Protein AF-A0A7C2V8B0-F1 (afdb_monomer_lite)

Radius of gyration: 25.53 Å; chains: 1; bounding box: 66×44×70 Å

pLDDT: mean 85.66, std 15.67, range [32.81, 98.75]

Sequence (184 aa):
MWFISDGSGLSREEPFPADQLVKVKCLPFNSRGQVAIEDVTQVQITTASRAKKPYPPGNVRVNTLYWPAQIVSDAVLAWAHRNRLVQTQVVQQDAGSQGTQEGTYTVQVYVGGTLRQTYSGLTGTSQIYTALQRFTDDKDGSKTVVFRITPINGSFTGTIRDTDAFTMGGMGLCLGLELGGRNA

Foldseek 3Di:
DDDDDDDDDDDDPDPQDAKDKDKDFDWDADPVGIDDSVPTDIDIDIDHSQLQAFAEWAQWAWPNHQAAQEDAWKTKIFTAADGSVQCPDDDDRNDHHGPAHAWAKWKWKAWLNHTQDIDTRDHHGIDIDGPVSCCVRPVQQPTWMKIKMWGDHPPHIHDI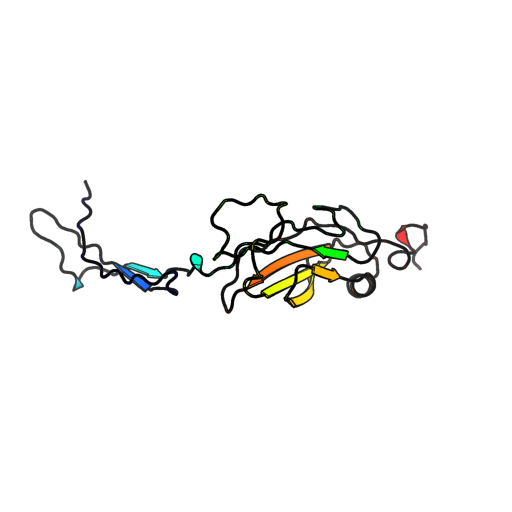DMHHTHTYHHDPRHPCPPPPNDDD

Structure (mmCIF, N/CA/C/O backbone):
data_AF-A0A7C2V8B0-F1
#
_entry.id   AF-A0A7C2V8B0-F1
#
loop_
_atom_site.group_PDB
_atom_site.id
_atom_site.type_symbol
_atom_site.label_atom_id
_atom_site.label_alt_id
_atom_site.label_comp_id
_atom_site.label_asym_id
_atom_site.label_entity_id
_atom_site.label_seq_id
_atom_site.pdbx_PDB_ins_code
_atom_site.Cartn_x
_atom_site.Cartn_y
_atom_site.Cartn_z
_atom_site.occupancy
_atom_site.B_iso_or_equiv
_atom_site.auth_seq_id
_atom_site.auth_comp_id
_atom_site.auth_asym_id
_atom_site.auth_atom_id
_atom_site.pdbx_PDB_model_num
ATOM 1 N N . MET A 1 1 ? -39.292 -9.388 24.816 1.00 33.47 1 MET A N 1
ATOM 2 C CA . MET A 1 1 ? -39.135 -7.967 24.442 1.00 33.47 1 MET A CA 1
ATOM 3 C C . MET A 1 1 ? -37.964 -7.425 25.245 1.00 33.47 1 MET A C 1
ATOM 5 O O . MET A 1 1 ? -38.012 -7.535 26.460 1.00 33.47 1 MET A O 1
ATOM 9 N N . TRP A 1 2 ? -36.888 -6.984 24.593 1.00 32.81 2 TRP A N 1
ATOM 10 C CA . TRP A 1 2 ? -35.739 -6.351 25.253 1.00 32.81 2 TRP A CA 1
ATOM 11 C C . TRP A 1 2 ? -35.890 -4.837 25.112 1.00 32.81 2 TRP A C 1
ATOM 13 O O . TRP A 1 2 ? -36.136 -4.361 24.006 1.00 32.81 2 TRP A O 1
ATOM 23 N N . PHE A 1 3 ? -35.757 -4.100 26.211 1.00 40.44 3 PHE A N 1
ATOM 24 C CA . PHE A 1 3 ? -35.730 -2.640 26.203 1.00 40.44 3 PHE A CA 1
ATOM 25 C C . PHE A 1 3 ? -34.293 -2.186 26.456 1.00 40.44 3 PHE A C 1
ATOM 27 O O . PHE A 1 3 ? -33.633 -2.703 27.356 1.00 40.44 3 PHE A O 1
ATOM 34 N N . ILE A 1 4 ? -33.804 -1.244 25.654 1.00 57.03 4 ILE A N 1
ATOM 35 C CA . ILE A 1 4 ? -32.526 -0.569 25.888 1.00 57.03 4 ILE A CA 1
ATOM 36 C C . ILE A 1 4 ? -32.834 0.613 26.810 1.00 57.03 4 ILE A C 1
ATOM 38 O O . ILE A 1 4 ? -33.628 1.471 26.431 1.00 57.03 4 ILE A O 1
ATOM 42 N N . SER A 1 5 ? -32.255 0.643 28.011 1.00 59.78 5 SER A N 1
ATOM 43 C CA . SER A 1 5 ? -32.243 1.844 28.852 1.00 59.78 5 SER A CA 1
ATOM 44 C C . SER A 1 5 ? -31.047 2.724 28.492 1.00 59.78 5 SER A C 1
ATOM 46 O O . SER A 1 5 ? -29.975 2.228 28.138 1.00 59.78 5 SER A O 1
ATOM 48 N N . ASP A 1 6 ? -31.229 4.028 28.619 1.00 59.44 6 ASP A N 1
ATOM 49 C CA . ASP A 1 6 ? -30.242 5.077 28.424 1.00 59.44 6 ASP A CA 1
ATOM 50 C C . ASP A 1 6 ? -29.318 5.223 29.646 1.00 59.44 6 ASP A C 1
ATOM 52 O O . ASP A 1 6 ? -29.747 5.306 30.793 1.00 59.44 6 ASP A O 1
ATOM 56 N N . GLY A 1 7 ? -28.007 5.220 29.394 1.00 59.56 7 GLY A N 1
ATOM 57 C CA . GLY A 1 7 ? -26.983 5.624 30.358 1.00 59.56 7 GLY A CA 1
ATOM 58 C C . GLY A 1 7 ? -26.446 7.008 29.995 1.00 59.56 7 GLY A C 1
ATOM 59 O O . GLY A 1 7 ? -26.392 7.358 28.816 1.00 59.56 7 GLY A O 1
ATOM 60 N N . SER A 1 8 ? -26.027 7.800 30.984 1.00 59.34 8 SER A N 1
ATOM 61 C CA . SER A 1 8 ? -25.376 9.089 30.734 1.00 59.34 8 SER A CA 1
ATOM 62 C C . SER A 1 8 ? -23.911 8.886 30.329 1.00 59.34 8 SER A C 1
ATOM 64 O O . SER A 1 8 ? -23.132 8.227 31.019 1.00 59.34 8 SER A O 1
ATOM 66 N N . GLY A 1 9 ? -23.533 9.440 29.176 1.00 57.50 9 GLY A N 1
ATOM 67 C CA . GLY A 1 9 ? -22.161 9.458 28.675 1.00 57.50 9 GLY A CA 1
ATOM 68 C C . GLY A 1 9 ? -21.624 10.885 28.644 1.00 57.50 9 GLY A C 1
ATOM 69 O O . GLY A 1 9 ? -22.322 11.801 28.220 1.00 57.50 9 GLY A O 1
ATOM 70 N N . LEU A 1 10 ? -20.382 11.084 29.081 1.00 55.09 10 LEU A N 1
ATOM 71 C CA . LEU A 1 10 ? -19.676 12.348 28.877 1.00 55.09 10 LEU A CA 1
ATOM 72 C C . LEU A 1 10 ? -19.147 12.378 27.437 1.00 55.09 10 LEU A C 1
ATOM 74 O O . LEU A 1 10 ? -18.343 11.527 27.055 1.00 55.09 10 LEU A O 1
ATOM 78 N N . SER A 1 11 ? -19.584 13.343 26.629 1.00 55.06 11 SER A N 1
ATOM 79 C CA . SER A 1 11 ? -19.041 13.560 25.288 1.00 55.06 11 SER A CA 1
ATOM 80 C C . SER A 1 11 ? -17.771 14.405 25.374 1.00 55.06 11 SER A C 1
ATOM 82 O O . SER A 1 11 ? -17.814 15.566 25.776 1.00 55.06 11 SER A O 1
ATOM 84 N N . ARG A 1 12 ? -16.627 13.836 24.979 1.00 52.88 12 ARG A N 1
ATOM 85 C CA . ARG A 1 12 ? -15.411 14.609 24.700 1.00 52.88 12 ARG A CA 1
ATOM 86 C C . ARG A 1 12 ? -15.340 14.862 23.199 1.00 52.88 12 ARG A C 1
ATOM 88 O O . ARG A 1 12 ? -15.042 13.937 22.444 1.00 52.88 12 ARG A O 1
ATOM 95 N N . GLU A 1 13 ? -15.608 16.094 22.780 1.00 58.53 13 GLU A N 1
ATOM 96 C CA . GLU A 1 13 ? -15.494 16.523 21.382 1.00 58.53 13 GLU A CA 1
ATOM 97 C C . GLU A 1 13 ? -14.026 16.754 21.006 1.00 58.53 13 GLU A C 1
ATOM 99 O O . GLU A 1 13 ? -13.570 17.874 20.817 1.00 58.53 13 GLU A O 1
ATOM 104 N N . GLU A 1 14 ? -13.254 15.674 20.924 1.00 60.69 14 GLU A N 1
ATOM 105 C CA . GLU A 1 14 ? -11.977 15.717 20.215 1.00 60.69 14 GLU A CA 1
ATOM 106 C C . GLU A 1 14 ? -12.225 15.303 18.763 1.00 60.69 14 GLU A C 1
ATOM 108 O O . GLU A 1 14 ? -12.673 14.175 18.532 1.00 60.69 14 GLU A O 1
ATOM 113 N N . PRO A 1 15 ? -11.941 16.155 17.765 1.00 61.50 15 PRO A N 1
ATOM 114 C CA . PRO A 1 15 ? -11.963 15.730 16.378 1.00 61.50 15 PRO A CA 1
ATOM 115 C C . PRO A 1 15 ? -10.830 14.714 16.193 1.00 61.50 15 PRO A C 1
ATOM 117 O O . PRO A 1 15 ? -9.650 15.052 16.213 1.00 61.50 15 PRO A O 1
ATOM 120 N N . PHE A 1 16 ? -11.194 13.440 16.031 1.00 67.81 16 PHE A N 1
ATOM 121 C CA . PHE A 1 16 ? -10.278 12.298 15.894 1.00 67.81 16 PHE A CA 1
ATOM 122 C C . PHE A 1 16 ? -9.564 11.905 17.205 1.00 67.81 16 PHE A C 1
ATOM 124 O O . PHE A 1 16 ? -8.336 12.008 17.306 1.00 67.81 16 PHE A O 1
ATOM 131 N N . PRO A 1 17 ? -10.281 11.380 18.217 1.00 69.12 17 PRO A N 1
ATOM 132 C CA . PRO A 1 17 ? -9.625 10.853 19.406 1.00 69.12 17 PRO A CA 1
ATOM 133 C C . PRO A 1 17 ? -8.729 9.657 19.037 1.00 69.12 17 PRO A C 1
ATOM 135 O O . PRO A 1 17 ? -8.937 8.983 18.025 1.00 69.12 17 PRO A O 1
ATOM 138 N N . ALA A 1 18 ? -7.685 9.426 19.838 1.00 77.81 18 ALA A N 1
ATOM 139 C CA . ALA A 1 18 ? -6.931 8.172 19.783 1.00 77.81 18 ALA A CA 1
ATOM 140 C C . ALA A 1 18 ? -7.817 6.990 20.223 1.00 77.81 18 ALA A C 1
ATOM 142 O O . ALA A 1 18 ? -8.984 7.183 20.570 1.00 77.81 18 ALA A O 1
ATOM 143 N N . ASP A 1 19 ? -7.259 5.781 20.229 1.00 82.12 19 ASP A N 1
ATOM 144 C CA . ASP A 1 19 ? -7.979 4.595 20.682 1.00 82.12 19 ASP A CA 1
ATOM 145 C C . ASP A 1 19 ? -8.501 4.801 22.109 1.00 82.12 19 ASP A C 1
ATOM 147 O O . ASP A 1 19 ? -7.788 5.246 23.011 1.00 82.12 19 ASP A O 1
ATOM 151 N N . GLN A 1 20 ? -9.782 4.510 22.292 1.00 80.94 20 GLN A N 1
ATOM 152 C CA . GLN A 1 20 ? -10.503 4.643 23.546 1.00 80.94 20 GLN A CA 1
ATOM 153 C C . GLN A 1 20 ? -11.051 3.278 23.931 1.00 80.94 20 GLN A C 1
ATOM 155 O O . GLN A 1 20 ? -11.655 2.584 23.113 1.00 80.94 20 GLN A O 1
ATOM 160 N N . LEU A 1 21 ? -10.847 2.907 25.192 1.00 84.88 21 LEU A N 1
ATOM 161 C CA . LEU A 1 21 ? -11.446 1.719 25.777 1.00 84.88 21 LEU A CA 1
ATOM 162 C C . LEU A 1 21 ? -12.862 2.063 26.244 1.00 84.88 21 LEU A C 1
ATOM 164 O O . LEU A 1 21 ? -13.041 2.732 27.262 1.00 84.88 21 LEU A O 1
ATOM 168 N N . VAL A 1 22 ? -13.862 1.600 25.502 1.00 85.31 22 VAL A N 1
ATOM 169 C CA . VAL A 1 22 ? -15.274 1.741 25.859 1.00 85.31 22 VAL A CA 1
ATOM 170 C C . VAL A 1 22 ? -15.672 0.540 26.701 1.00 85.31 22 VAL A C 1
ATOM 172 O O . VAL A 1 22 ? -15.469 -0.606 26.299 1.00 85.31 22 VAL A O 1
ATOM 175 N N . LYS A 1 23 ? -16.231 0.803 27.881 1.00 86.62 23 LYS A N 1
ATOM 176 C CA . LYS A 1 23 ? -16.652 -0.209 28.849 1.00 86.62 23 LYS A CA 1
ATOM 177 C C . LYS A 1 23 ? -18.149 -0.081 29.073 1.00 86.62 23 LYS A C 1
ATOM 179 O O . LYS A 1 23 ? -18.630 1.013 29.344 1.00 86.62 23 LYS A O 1
ATOM 184 N N . VAL A 1 24 ? -18.867 -1.192 28.974 1.00 86.19 24 VAL A N 1
ATOM 185 C CA . VAL A 1 24 ? -20.321 -1.238 29.136 1.00 86.19 24 VAL A CA 1
ATOM 186 C C . VAL A 1 24 ? -20.686 -2.392 30.059 1.00 86.19 24 VAL A C 1
ATOM 188 O O . VAL A 1 24 ? -20.129 -3.485 29.962 1.00 86.19 24 VAL A O 1
ATOM 191 N N . LYS A 1 25 ? -21.640 -2.150 30.955 1.00 86.44 25 LYS A N 1
ATOM 192 C CA . LYS A 1 25 ? -22.325 -3.186 31.728 1.00 86.44 25 LYS A CA 1
ATOM 193 C C . LYS A 1 25 ? -23.804 -3.129 31.369 1.00 86.44 25 LYS A C 1
ATOM 195 O O . LYS A 1 25 ? -24.437 -2.093 31.550 1.00 86.44 25 LYS A O 1
ATOM 200 N N . CYS A 1 26 ? -24.343 -4.223 30.843 1.00 84.81 26 CYS A N 1
ATOM 201 C CA . CYS A 1 26 ? -25.769 -4.330 30.545 1.00 84.81 26 CYS A CA 1
ATOM 202 C C . CYS A 1 26 ? -26.493 -4.794 31.806 1.00 84.81 26 CYS A C 1
ATOM 204 O O . CYS A 1 26 ? -26.294 -5.932 32.211 1.00 84.81 26 CYS A O 1
ATOM 206 N N . LEU A 1 27 ? -27.304 -3.930 32.420 1.00 87.31 27 LEU A N 1
ATOM 207 C CA . LEU A 1 27 ? -28.027 -4.226 33.659 1.00 87.31 27 LEU A CA 1
ATOM 208 C C . LEU A 1 27 ? -29.425 -4.772 33.334 1.00 87.31 27 LEU A C 1
ATOM 210 O O . LEU A 1 27 ? -30.299 -3.988 32.959 1.00 87.31 27 LEU A O 1
ATOM 214 N N . PRO A 1 28 ? -29.678 -6.089 33.455 1.00 84.88 28 PRO A N 1
ATOM 215 C CA . PRO A 1 28 ? -31.007 -6.628 33.219 1.00 84.88 28 PRO A CA 1
ATOM 216 C C . PRO A 1 28 ? -31.958 -6.156 34.322 1.00 84.88 28 PRO A C 1
ATOM 218 O O . PRO A 1 28 ? -31.583 -6.093 35.497 1.00 84.88 28 PRO A O 1
ATOM 221 N N . PHE A 1 29 ? -33.203 -5.870 33.954 1.00 87.19 29 PHE A N 1
ATOM 222 C CA . PHE A 1 29 ? -34.257 -5.508 34.895 1.00 87.19 29 PHE A CA 1
ATOM 223 C C . PHE A 1 29 ? -35.574 -6.201 34.537 1.00 87.19 29 PHE A C 1
ATOM 225 O O . PHE A 1 29 ? -35.821 -6.562 33.385 1.00 87.19 29 PHE A O 1
ATOM 232 N N . ASN A 1 30 ? -36.420 -6.414 35.541 1.00 88.56 30 ASN A N 1
ATOM 233 C CA . ASN A 1 30 ? -37.782 -6.922 35.396 1.00 88.56 30 ASN A CA 1
ATOM 234 C C . ASN A 1 30 ? -38.712 -6.238 36.418 1.00 88.56 30 ASN A C 1
ATOM 236 O O . ASN A 1 30 ? -38.293 -5.342 37.147 1.00 88.56 30 ASN A O 1
ATOM 240 N N . SER A 1 31 ? -39.975 -6.666 36.502 1.00 87.62 31 SER A N 1
ATOM 241 C CA . SER A 1 31 ? -40.960 -6.092 37.436 1.00 87.62 31 SER A CA 1
ATOM 242 C C . SER A 1 31 ? -40.620 -6.264 38.925 1.00 87.62 31 SER A C 1
ATOM 244 O O . SER A 1 31 ? -41.264 -5.639 39.761 1.00 87.62 31 SER A O 1
ATOM 246 N N . ARG A 1 32 ? -39.628 -7.095 39.273 1.00 84.94 32 ARG A N 1
ATOM 247 C CA . ARG A 1 32 ? -39.133 -7.301 40.644 1.00 84.94 32 ARG A CA 1
ATOM 248 C C . ARG A 1 32 ? -37.890 -6.474 40.975 1.00 84.94 32 ARG A C 1
ATOM 250 O O . ARG A 1 32 ? -37.532 -6.407 42.146 1.00 84.94 32 ARG A O 1
ATOM 257 N N . GLY A 1 33 ? -37.237 -5.865 39.987 1.00 84.94 33 GLY A N 1
ATOM 258 C CA . GLY A 1 33 ? -36.062 -5.024 40.196 1.00 84.94 33 GLY A CA 1
ATOM 259 C C . GLY A 1 33 ? -34.995 -5.173 39.115 1.00 84.94 33 GLY A C 1
ATOM 260 O O . GLY A 1 33 ? -35.169 -5.875 38.117 1.00 84.94 33 GLY A O 1
ATOM 261 N N . GLN A 1 34 ? -33.878 -4.488 39.336 1.00 88.56 34 GLN A N 1
ATOM 262 C CA . GLN A 1 34 ? -32.703 -4.455 38.470 1.00 88.56 34 GLN A CA 1
ATOM 263 C C . GLN A 1 34 ? -31.528 -5.151 39.163 1.00 88.56 34 GLN A C 1
ATOM 265 O O . GLN A 1 34 ? -31.378 -5.050 40.379 1.00 88.56 34 GLN A O 1
ATOM 270 N N . VAL A 1 35 ? -30.697 -5.857 38.395 1.00 89.75 35 VAL A N 1
ATOM 271 C CA . VAL A 1 35 ? -29.472 -6.490 38.916 1.00 89.75 35 VAL A CA 1
ATOM 272 C C . VAL A 1 35 ? -28.461 -5.417 39.343 1.00 89.75 35 VAL A C 1
ATOM 274 O O . VAL A 1 35 ? -28.304 -4.407 38.652 1.00 89.75 35 VAL A O 1
ATOM 277 N N . ALA A 1 36 ? -27.761 -5.635 40.462 1.00 88.25 36 ALA A N 1
ATOM 278 C CA . ALA A 1 36 ? -26.727 -4.722 40.940 1.00 88.25 36 ALA A CA 1
ATOM 279 C C . ALA A 1 36 ? -25.551 -4.643 39.951 1.00 88.25 36 ALA A C 1
ATOM 281 O O . ALA A 1 36 ? -25.149 -5.632 39.340 1.00 88.25 36 ALA A O 1
ATOM 282 N N . ILE A 1 37 ? -24.963 -3.455 39.798 1.00 86.12 37 ILE A N 1
ATOM 283 C CA . ILE A 1 37 ? -23.894 -3.223 38.813 1.00 86.12 37 ILE A CA 1
ATOM 284 C C . ILE A 1 37 ? -22.623 -4.033 39.090 1.00 86.12 37 ILE A C 1
ATOM 286 O O . ILE A 1 37 ? -21.870 -4.342 38.163 1.00 86.12 37 ILE A O 1
ATOM 290 N N . GLU A 1 38 ? -22.382 -4.387 40.349 1.00 90.25 38 GLU A N 1
ATOM 291 C CA . GLU A 1 38 ? -21.237 -5.191 40.778 1.00 90.25 38 GLU A CA 1
ATOM 292 C C . GLU A 1 38 ? -21.335 -6.636 40.273 1.00 90.25 38 GLU A C 1
ATOM 294 O O . GLU A 1 38 ? -20.320 -7.198 39.864 1.00 90.25 38 GLU A O 1
ATOM 299 N N . ASP A 1 39 ? -22.556 -7.166 40.154 1.00 89.44 39 ASP A N 1
ATOM 300 C CA . ASP A 1 39 ? -22.836 -8.544 39.727 1.00 89.44 39 ASP A CA 1
ATOM 301 C C . ASP A 1 39 ? -22.831 -8.721 38.200 1.00 89.44 39 ASP A C 1
ATOM 303 O O . ASP A 1 39 ? -22.857 -9.839 37.682 1.00 89.44 39 ASP A O 1
ATOM 307 N N . VAL A 1 40 ? -22.799 -7.617 37.446 1.00 90.00 40 VAL A N 1
ATOM 308 C CA . VAL A 1 40 ? -22.814 -7.642 35.980 1.00 90.00 40 VAL A CA 1
ATOM 309 C C . VAL A 1 40 ? -21.398 -7.659 35.413 1.00 90.00 40 VAL A C 1
ATOM 311 O O . VAL A 1 40 ? -20.592 -6.749 35.645 1.00 90.00 40 VAL A O 1
ATOM 314 N N . THR A 1 41 ? -21.117 -8.663 34.579 1.00 92.12 41 THR A N 1
ATOM 315 C CA . THR A 1 41 ? -19.871 -8.759 33.811 1.00 92.12 41 THR A CA 1
ATOM 316 C C . THR A 1 41 ? -19.739 -7.594 32.829 1.00 92.12 41 THR A C 1
ATOM 318 O O . THR A 1 41 ? -20.648 -7.287 32.058 1.00 92.12 41 THR A O 1
ATOM 321 N N . GLN A 1 42 ? -18.578 -6.942 32.846 1.00 90.44 42 GLN A N 1
ATOM 322 C CA . GLN A 1 42 ? -18.271 -5.836 31.947 1.00 90.44 42 GLN A CA 1
ATOM 323 C C . GLN A 1 42 ? -17.907 -6.351 30.550 1.00 90.44 42 GLN A C 1
ATOM 325 O O . GLN A 1 42 ? -17.032 -7.201 30.402 1.00 90.44 42 GLN A O 1
ATOM 330 N N . VAL A 1 43 ? -18.512 -5.762 29.523 1.00 91.12 43 VAL A N 1
ATOM 331 C CA . VAL A 1 43 ? -18.085 -5.893 28.128 1.00 91.12 43 VAL A CA 1
ATOM 332 C C . VAL A 1 43 ? -17.227 -4.684 27.778 1.00 91.12 43 VAL A C 1
ATOM 334 O O . VAL A 1 43 ? -17.506 -3.563 28.209 1.00 91.12 43 VAL A O 1
ATOM 337 N N . GLN A 1 44 ? -16.158 -4.889 27.015 1.00 90.12 44 GLN A N 1
ATOM 338 C CA . GLN A 1 44 ? -15.300 -3.796 26.578 1.00 90.12 44 GLN A CA 1
ATOM 339 C C . GLN A 1 44 ? -14.915 -3.926 25.111 1.00 90.12 44 GLN A C 1
ATOM 341 O O . GLN A 1 44 ? -14.744 -5.030 24.599 1.00 90.12 44 GLN A O 1
ATOM 346 N N . ILE A 1 45 ? -14.756 -2.781 24.458 1.00 88.12 45 ILE A N 1
ATOM 347 C CA . ILE A 1 45 ? -14.260 -2.673 23.092 1.00 88.12 45 ILE A CA 1
ATOM 348 C C . ILE A 1 45 ? -13.288 -1.499 23.008 1.00 88.12 45 ILE A C 1
ATOM 350 O O . ILE A 1 45 ? -13.540 -0.430 23.561 1.00 88.12 45 ILE A O 1
ATOM 354 N N . THR A 1 46 ? -12.171 -1.698 22.317 1.00 88.19 46 THR A N 1
ATOM 355 C CA . THR A 1 46 ? -11.218 -0.623 22.027 1.00 88.19 46 THR A CA 1
ATOM 356 C C . THR A 1 46 ? -11.515 -0.066 20.641 1.00 88.19 46 THR A C 1
ATOM 358 O O . THR A 1 46 ? -11.631 -0.826 19.675 1.00 88.19 46 THR A O 1
ATOM 361 N N . THR A 1 47 ? -11.664 1.253 20.523 1.00 84.31 47 THR A N 1
ATOM 362 C CA . THR A 1 47 ? -11.759 1.904 19.208 1.00 84.31 47 THR A CA 1
ATOM 363 C C . THR A 1 47 ? -10.424 1.779 18.460 1.00 84.31 47 THR A C 1
ATOM 365 O O . THR A 1 47 ? -9.400 1.513 19.075 1.00 84.31 47 THR A O 1
ATOM 368 N N . ALA A 1 48 ? -10.433 1.906 17.128 1.00 82.88 48 ALA A N 1
ATOM 369 C CA . ALA A 1 48 ? -9.269 1.603 16.275 1.00 82.88 48 ALA A CA 1
ATOM 370 C C . ALA A 1 48 ? -8.794 2.800 15.424 1.00 82.88 48 ALA A C 1
ATOM 372 O O . ALA A 1 48 ? -8.390 2.614 14.270 1.00 82.88 48 ALA A O 1
ATOM 373 N N . SER A 1 49 ? -8.955 4.024 15.946 1.00 86.06 49 SER A N 1
ATOM 374 C CA . SER A 1 49 ? -8.505 5.308 15.371 1.00 86.06 49 SER A CA 1
ATOM 375 C C . SER A 1 49 ? -8.641 5.416 13.847 1.00 86.06 49 SER A C 1
ATOM 377 O O . SER A 1 49 ? -7.778 5.971 13.167 1.00 86.06 49 SER A O 1
ATOM 379 N N . ARG A 1 50 ? -9.726 4.877 13.269 1.00 84.62 50 ARG A N 1
ATOM 380 C CA . ARG A 1 50 ? -9.874 4.750 11.806 1.00 84.62 50 ARG A CA 1
ATOM 381 C C . ARG A 1 50 ? -9.785 6.100 11.102 1.00 84.62 50 ARG A C 1
ATOM 383 O O . ARG A 1 50 ? -9.221 6.182 10.022 1.00 84.62 50 ARG A O 1
ATOM 390 N N . ALA A 1 51 ? -10.273 7.153 11.752 1.00 85.19 51 ALA A N 1
ATOM 391 C CA . ALA A 1 51 ? -10.254 8.508 11.222 1.00 85.19 51 ALA A CA 1
ATOM 392 C C . ALA A 1 51 ? -8.858 9.169 11.207 1.00 85.19 51 ALA A C 1
ATOM 394 O O . ALA A 1 51 ? -8.698 10.221 10.594 1.00 85.19 51 ALA A O 1
ATOM 395 N N . LYS A 1 52 ? -7.851 8.568 11.859 1.00 88.25 52 LYS A N 1
ATOM 396 C CA . LYS A 1 52 ? -6.438 8.984 11.777 1.00 88.25 52 LYS A CA 1
ATOM 397 C C . LYS A 1 52 ? -5.654 8.232 10.705 1.00 88.25 52 LYS A C 1
ATOM 399 O O . LYS A 1 52 ? -4.547 8.641 10.369 1.00 88.25 52 LYS A O 1
ATOM 404 N N . LYS A 1 53 ? -6.195 7.124 10.190 1.00 91.62 53 LYS A N 1
ATOM 405 C CA . LYS A 1 53 ? -5.529 6.342 9.150 1.00 91.62 53 LYS A CA 1
ATOM 406 C C . LYS A 1 53 ? -5.558 7.122 7.830 1.00 91.62 53 LYS A C 1
ATOM 408 O O . LYS A 1 53 ? -6.632 7.593 7.452 1.00 91.62 53 LYS A O 1
ATOM 413 N N . PRO A 1 54 ? -4.423 7.229 7.120 1.00 92.69 54 PRO A N 1
ATOM 414 C CA . PRO A 1 54 ? -4.388 7.839 5.798 1.00 92.69 54 PRO A CA 1
ATOM 415 C C . PRO A 1 54 ? -5.347 7.169 4.822 1.00 92.69 54 PRO A C 1
ATOM 417 O O . PRO A 1 54 ? -5.567 5.951 4.868 1.00 92.69 54 PRO A O 1
ATOM 420 N N . TYR A 1 55 ? -5.857 7.956 3.882 1.00 93.88 55 TYR A N 1
ATOM 421 C CA . TYR A 1 55 ? -6.577 7.413 2.740 1.00 93.88 55 TYR A CA 1
ATOM 422 C C . TYR A 1 55 ? -5.623 6.674 1.790 1.00 93.88 55 TYR A C 1
ATOM 424 O O . TYR A 1 55 ? -4.445 7.029 1.689 1.00 93.88 55 TYR A O 1
ATOM 432 N N . PRO A 1 56 ? -6.104 5.614 1.110 1.00 93.12 56 PRO A N 1
ATOM 433 C CA . PRO A 1 56 ? -5.284 4.871 0.162 1.00 93.12 56 PRO A CA 1
ATOM 434 C C . PRO A 1 56 ? -4.773 5.787 -0.958 1.00 93.12 56 PRO A C 1
ATOM 436 O O . PRO A 1 56 ? -5.497 6.701 -1.366 1.00 93.12 56 PRO A O 1
ATOM 439 N N . PRO A 1 57 ? -3.572 5.529 -1.505 1.00 95.50 57 PRO A N 1
ATOM 440 C CA . PRO A 1 57 ? -3.118 6.218 -2.705 1.00 95.50 57 PRO A CA 1
ATOM 441 C C . PRO A 1 57 ? -4.116 6.008 -3.852 1.00 95.50 57 PRO A C 1
ATOM 443 O O . PRO A 1 57 ? -4.668 4.917 -4.033 1.00 95.50 57 PRO A O 1
ATOM 446 N N . GLY A 1 58 ? -4.357 7.076 -4.608 1.00 95.50 58 GLY A N 1
ATOM 447 C CA . GLY A 1 58 ? -5.142 7.044 -5.839 1.00 95.50 58 GLY A CA 1
ATOM 448 C C . GLY A 1 58 ? -4.244 6.922 -7.065 1.00 95.50 58 GLY A C 1
ATOM 449 O O . GLY A 1 58 ? -3.025 6.986 -6.953 1.00 95.50 58 GLY A O 1
ATOM 450 N N . ASN A 1 59 ? -4.858 6.784 -8.236 1.00 96.88 59 ASN A N 1
ATOM 451 C CA . ASN A 1 59 ? -4.218 6.884 -9.546 1.00 96.88 59 ASN A CA 1
ATOM 452 C C . ASN A 1 59 ? -2.886 6.117 -9.675 1.00 96.88 59 ASN A C 1
ATOM 454 O O . ASN A 1 59 ? -1.913 6.641 -10.213 1.00 96.88 59 ASN A O 1
ATOM 458 N N . VAL A 1 60 ? -2.836 4.901 -9.123 1.00 96.94 60 VAL A N 1
ATOM 459 C CA . VAL A 1 60 ? -1.629 4.069 -9.128 1.00 96.94 60 VAL A CA 1
ATOM 460 C C . VAL A 1 60 ? -1.377 3.564 -10.543 1.00 96.94 60 VAL A C 1
ATOM 462 O O . VAL A 1 60 ? -2.273 2.982 -11.152 1.00 96.94 60 VAL A O 1
ATOM 465 N N . ARG A 1 61 ? -0.178 3.812 -11.068 1.00 97.25 61 ARG A N 1
ATOM 466 C CA . ARG A 1 61 ? 0.231 3.446 -12.427 1.00 97.25 61 ARG A CA 1
ATOM 467 C C . ARG A 1 61 ? 1.685 2.987 -12.444 1.00 97.25 61 ARG A C 1
ATOM 469 O O . ARG A 1 61 ? 2.503 3.511 -11.691 1.00 97.25 61 ARG A O 1
ATOM 476 N N . VAL A 1 62 ? 2.015 2.076 -13.351 1.00 97.12 62 VAL A N 1
ATOM 477 C CA . VAL A 1 62 ? 3.387 1.672 -13.680 1.00 97.12 62 VAL A CA 1
ATOM 478 C C . VAL A 1 62 ? 3.674 2.109 -15.113 1.00 97.12 62 VAL A C 1
ATOM 480 O O . VAL A 1 62 ? 2.917 1.781 -16.024 1.00 97.12 62 VAL A O 1
ATOM 483 N N . ASN A 1 63 ? 4.731 2.897 -15.320 1.00 95.50 63 ASN A N 1
ATOM 484 C CA . ASN A 1 63 ? 5.092 3.474 -16.622 1.00 95.50 63 ASN A CA 1
ATOM 485 C C . ASN A 1 63 ? 3.891 4.131 -17.332 1.00 95.50 63 ASN A C 1
ATOM 487 O O . ASN A 1 63 ? 3.660 3.919 -18.517 1.00 95.50 63 ASN A O 1
ATOM 491 N N . THR A 1 64 ? 3.114 4.932 -16.589 1.00 95.31 64 THR A N 1
ATOM 492 C CA . THR A 1 64 ? 1.894 5.650 -17.034 1.00 95.31 64 THR A CA 1
ATOM 493 C C . THR A 1 64 ? 0.654 4.793 -17.326 1.00 95.31 64 THR A C 1
ATOM 495 O O . THR A 1 64 ? -0.415 5.354 -17.576 1.00 95.31 64 THR A O 1
ATOM 498 N N . LEU A 1 65 ? 0.752 3.467 -17.207 1.00 95.75 65 LEU A N 1
ATOM 499 C CA . LEU A 1 65 ? -0.336 2.511 -17.426 1.00 95.75 65 LEU A CA 1
ATOM 500 C C . LEU A 1 65 ? -0.881 1.992 -16.092 1.00 95.75 65 LEU A C 1
ATOM 502 O O . LEU A 1 65 ? -0.128 1.828 -15.138 1.00 95.75 65 LEU A O 1
ATOM 506 N N . TYR A 1 66 ? -2.182 1.710 -16.009 1.00 91.38 66 TYR A N 1
ATOM 507 C CA . TYR A 1 66 ? -2.780 1.196 -14.772 1.00 91.38 66 TYR A CA 1
ATOM 508 C C . TYR A 1 66 ? -2.338 -0.233 -14.466 1.00 91.38 66 TYR A C 1
ATOM 510 O O . TYR A 1 66 ? -1.891 -0.491 -13.358 1.00 91.38 66 TYR A O 1
ATOM 518 N N . TRP A 1 67 ? -2.385 -1.122 -15.457 1.00 90.69 67 TRP A N 1
ATOM 519 C CA . TRP A 1 67 ? -2.133 -2.555 -15.282 1.00 90.69 67 TRP A CA 1
ATOM 520 C C . TRP A 1 67 ? -1.358 -3.107 -16.485 1.00 90.69 67 TRP A C 1
ATOM 522 O O . TRP A 1 67 ? -1.928 -3.805 -17.326 1.00 90.69 67 TRP A O 1
ATOM 532 N N . PRO A 1 68 ? -0.083 -2.722 -16.671 1.00 94.75 68 PRO A N 1
ATOM 533 C CA . PRO A 1 68 ? 0.707 -3.288 -17.757 1.00 94.75 68 PRO A CA 1
ATOM 534 C C . PRO A 1 68 ? 0.935 -4.780 -17.501 1.00 94.75 68 PRO A C 1
ATOM 536 O O . PRO A 1 68 ? 1.277 -5.156 -16.390 1.00 94.75 68 PRO A O 1
ATOM 539 N N . ALA A 1 69 ? 0.803 -5.632 -18.518 1.00 92.88 69 ALA A N 1
ATOM 540 C CA . ALA A 1 69 ? 1.209 -7.038 -18.400 1.00 92.88 69 ALA A CA 1
ATOM 541 C C . ALA A 1 69 ? 2.742 -7.192 -18.445 1.00 92.88 69 ALA A C 1
ATOM 543 O O . ALA A 1 69 ? 3.308 -8.083 -17.814 1.00 92.88 69 ALA A O 1
ATOM 544 N N . GLN A 1 70 ? 3.413 -6.298 -19.176 1.00 91.12 70 GLN A N 1
ATOM 545 C CA . GLN A 1 70 ? 4.857 -6.291 -19.375 1.00 91.12 70 GLN A CA 1
ATOM 546 C C . GLN A 1 70 ? 5.369 -4.858 -19.531 1.00 91.12 70 GLN A C 1
ATOM 548 O O . GLN A 1 70 ? 4.698 -4.009 -20.122 1.00 91.12 70 GLN A O 1
ATOM 553 N N . ILE A 1 71 ? 6.585 -4.608 -19.050 1.00 90.94 71 ILE A N 1
ATOM 554 C CA . ILE A 1 71 ? 7.356 -3.398 -19.348 1.00 90.94 71 ILE A CA 1
ATOM 555 C C . ILE A 1 71 ? 8.767 -3.759 -19.828 1.00 90.94 71 ILE A C 1
ATOM 557 O O . ILE A 1 71 ? 9.291 -4.825 -19.502 1.00 90.94 71 ILE A O 1
ATOM 561 N N . VAL A 1 72 ? 9.383 -2.865 -20.603 1.00 84.44 72 VAL A N 1
ATOM 562 C CA . VAL A 1 72 ? 10.682 -3.095 -21.258 1.00 84.44 72 VAL A CA 1
ATOM 563 C C . VAL A 1 72 ? 11.689 -2.013 -20.848 1.00 84.44 72 VAL A C 1
ATOM 565 O O . VAL A 1 72 ? 12.189 -1.279 -21.694 1.00 84.44 72 VAL A O 1
ATOM 568 N N . SER A 1 73 ? 11.897 -1.839 -19.538 1.00 86.81 73 SER A N 1
ATOM 569 C CA . SER A 1 73 ? 12.830 -0.874 -18.923 1.00 86.81 73 SER A CA 1
ATOM 570 C C . SER A 1 73 ? 12.661 -0.871 -17.392 1.00 86.81 73 SER A C 1
ATOM 572 O O . SER A 1 73 ? 12.013 -1.754 -16.825 1.00 86.81 73 SER A O 1
ATOM 574 N N . ASP A 1 74 ? 13.220 0.144 -16.726 1.00 92.94 74 ASP A N 1
ATOM 575 C CA . ASP A 1 74 ? 12.867 0.529 -15.360 1.00 92.94 74 ASP A CA 1
ATOM 576 C C . ASP A 1 74 ? 11.343 0.604 -15.158 1.00 92.94 74 ASP A C 1
ATOM 578 O O . ASP A 1 74 ? 10.590 1.106 -16.002 1.00 92.94 74 ASP A O 1
ATOM 582 N N . ALA A 1 75 ? 10.898 0.132 -13.996 1.00 95.44 75 ALA A N 1
ATOM 583 C CA . ALA A 1 75 ? 9.524 0.252 -13.544 1.00 95.44 75 ALA A CA 1
ATOM 584 C C . ALA A 1 75 ? 9.362 1.547 -12.744 1.00 95.44 75 ALA A C 1
ATOM 586 O O . ALA A 1 75 ? 9.807 1.645 -11.598 1.00 95.44 75 ALA A O 1
ATOM 587 N N . VAL A 1 76 ? 8.700 2.538 -13.335 1.00 97.38 76 VAL A N 1
ATOM 588 C CA . VAL A 1 76 ? 8.336 3.792 -12.674 1.00 97.38 76 VAL A CA 1
ATOM 589 C C . VAL A 1 76 ? 6.928 3.654 -12.111 1.00 97.38 76 VAL A C 1
ATOM 591 O O . VAL A 1 76 ? 5.938 3.749 -12.839 1.00 97.38 76 VAL A O 1
ATOM 594 N N . LEU A 1 77 ? 6.842 3.431 -10.804 1.00 98.25 77 LEU A N 1
ATOM 595 C CA . LEU A 1 77 ? 5.590 3.465 -10.065 1.00 98.25 77 LEU A CA 1
ATOM 596 C C . LEU A 1 77 ? 5.223 4.919 -9.768 1.00 98.25 77 LEU A C 1
ATOM 598 O O . LEU A 1 77 ? 6.043 5.664 -9.232 1.00 98.25 77 LEU A O 1
ATOM 602 N N . ALA A 1 78 ? 3.988 5.308 -10.065 1.00 98.25 78 ALA A N 1
ATOM 603 C CA . ALA A 1 78 ? 3.437 6.616 -9.739 1.00 98.25 78 ALA A CA 1
ATOM 604 C C . ALA A 1 78 ? 2.070 6.484 -9.061 1.00 98.25 78 ALA A C 1
ATOM 606 O O . ALA A 1 78 ? 1.331 5.535 -9.323 1.00 98.25 78 ALA A O 1
ATOM 607 N N . TRP A 1 79 ? 1.727 7.434 -8.194 1.00 98.06 79 TRP A N 1
ATOM 608 C CA . TRP A 1 79 ? 0.436 7.497 -7.505 1.00 98.06 79 TRP A CA 1
ATOM 609 C C . TRP A 1 79 ? 0.011 8.941 -7.219 1.00 98.06 79 TRP A C 1
ATOM 611 O O . TRP A 1 79 ? 0.801 9.875 -7.294 1.00 98.06 79 TRP A O 1
ATOM 621 N N . ALA A 1 80 ? -1.253 9.132 -6.854 1.00 97.50 80 ALA A N 1
ATOM 622 C CA . ALA A 1 80 ? -1.802 10.393 -6.371 1.00 97.50 80 ALA A CA 1
ATOM 623 C C . ALA A 1 80 ? -2.019 10.351 -4.853 1.00 97.50 80 ALA A C 1
ATOM 625 O O . ALA A 1 80 ? -2.535 9.367 -4.308 1.00 97.50 80 ALA A O 1
ATOM 626 N N . HIS A 1 81 ? -1.684 11.443 -4.167 1.00 95.25 81 HIS A N 1
ATOM 627 C CA . HIS A 1 81 ? -1.946 11.583 -2.736 1.00 95.25 81 HIS A CA 1
ATOM 628 C C . HIS A 1 81 ? -3.435 11.745 -2.443 1.00 95.25 81 HIS A C 1
ATOM 630 O O . HIS A 1 81 ? -4.173 12.375 -3.202 1.00 95.25 81 HIS A O 1
ATOM 636 N N . ARG A 1 82 ? -3.867 11.214 -1.299 1.00 94.12 82 ARG A N 1
ATOM 637 C CA . ARG A 1 82 ? -5.191 11.454 -0.728 1.00 94.12 82 ARG A CA 1
ATOM 638 C C . ARG A 1 82 ? -5.002 11.946 0.693 1.00 94.12 82 ARG A C 1
ATOM 640 O O . ARG A 1 82 ? -4.363 11.268 1.490 1.00 94.12 82 ARG A O 1
ATOM 647 N N . ASN A 1 83 ? -5.523 13.129 0.980 1.00 92.56 83 ASN A N 1
ATOM 648 C CA . ASN A 1 83 ? -5.382 13.766 2.279 1.00 92.56 83 ASN A CA 1
ATOM 649 C C . ASN A 1 83 ? -6.754 13.852 2.946 1.00 92.56 83 ASN A C 1
ATOM 651 O O . ASN A 1 83 ? -7.679 14.486 2.429 1.00 92.56 83 ASN A O 1
ATOM 655 N N . ARG A 1 84 ? -6.875 13.204 4.107 1.00 90.81 84 ARG A N 1
ATOM 656 C CA . ARG A 1 84 ? -8.153 13.061 4.814 1.00 90.81 84 ARG A CA 1
ATOM 657 C C . ARG A 1 84 ? -8.703 14.369 5.383 1.00 90.81 84 ARG A C 1
ATOM 659 O O . ARG A 1 84 ? -9.880 14.427 5.712 1.00 90.81 84 ARG A O 1
ATOM 666 N N . LEU A 1 85 ? -7.861 15.392 5.540 1.00 89.50 85 LEU A N 1
ATOM 667 C CA . LEU A 1 85 ? -8.250 16.678 6.126 1.00 89.50 85 LEU A CA 1
ATOM 668 C C . LEU A 1 85 ? -8.874 17.630 5.102 1.00 89.50 85 LEU A C 1
ATOM 670 O O . LEU A 1 85 ? -9.600 18.541 5.484 1.00 89.50 85 LEU A O 1
ATOM 674 N N . VAL A 1 86 ? -8.584 17.433 3.815 1.00 89.69 86 VAL A N 1
ATOM 675 C CA . VAL A 1 86 ? -9.010 18.341 2.734 1.00 89.69 86 VAL A CA 1
ATOM 676 C C . VAL A 1 86 ? -9.926 17.671 1.717 1.00 89.69 86 VAL A C 1
ATOM 678 O O . VAL A 1 86 ? -10.652 18.356 1.002 1.00 89.69 86 VAL A O 1
ATOM 681 N N . GLN A 1 87 ? -9.919 16.338 1.635 1.00 87.69 87 GLN A N 1
ATOM 682 C CA . GLN A 1 87 ? -10.815 15.609 0.751 1.00 87.69 87 GLN A CA 1
ATOM 683 C C . GLN A 1 87 ? -12.223 15.541 1.365 1.00 87.69 87 GLN A C 1
ATOM 685 O O . GLN A 1 87 ? -12.559 14.603 2.083 1.00 87.69 87 GLN A O 1
ATOM 690 N N . THR A 1 88 ? -13.055 16.536 1.059 1.00 85.00 88 THR A N 1
ATOM 691 C CA . THR A 1 88 ? -14.426 16.679 1.587 1.00 85.00 88 THR A CA 1
ATOM 692 C C . THR A 1 88 ? -15.496 15.951 0.770 1.00 85.00 88 THR A C 1
ATOM 694 O O . THR A 1 88 ? -16.655 15.903 1.173 1.00 85.00 88 THR A O 1
ATOM 697 N N . GLN A 1 89 ? -15.124 15.372 -0.373 1.00 88.94 89 GLN A N 1
ATOM 698 C CA . GLN A 1 89 ? -16.038 14.697 -1.293 1.00 88.94 89 GLN A CA 1
ATOM 699 C C . GLN A 1 89 ? -15.447 13.395 -1.839 1.00 88.94 89 GLN A C 1
ATOM 701 O O . GLN A 1 89 ? -14.255 13.100 -1.693 1.00 88.94 89 GLN A O 1
ATOM 706 N N . VAL A 1 90 ? -16.296 12.601 -2.490 1.00 89.44 90 VAL A N 1
ATOM 707 C CA . VAL A 1 90 ? -15.851 11.425 -3.238 1.00 89.44 90 VAL A CA 1
ATOM 708 C C . VAL A 1 90 ? -15.001 11.893 -4.415 1.00 89.44 90 VAL A C 1
ATOM 710 O O . VAL A 1 90 ? -15.408 12.755 -5.188 1.00 89.44 90 VAL A O 1
ATOM 713 N N . VAL A 1 91 ? -13.810 11.319 -4.550 1.00 93.38 91 VAL A N 1
ATOM 714 C CA . VAL A 1 91 ? -12.859 11.664 -5.609 1.00 93.38 91 VAL A CA 1
ATOM 715 C C . VAL A 1 91 ? -12.579 10.414 -6.435 1.00 93.38 91 VAL A C 1
ATOM 717 O O . VAL A 1 91 ? -12.202 9.383 -5.872 1.00 93.38 91 VAL A O 1
ATOM 720 N N . GLN A 1 92 ? -12.721 10.533 -7.758 1.00 93.62 92 GLN A N 1
ATOM 721 C CA . GLN A 1 92 ? -12.495 9.456 -8.730 1.00 93.62 92 GLN A CA 1
ATOM 722 C C . GLN A 1 92 ? -11.117 8.811 -8.564 1.00 93.62 92 GLN A C 1
ATOM 724 O O . GLN A 1 92 ? -10.172 9.469 -8.130 1.00 93.62 92 GLN A O 1
ATOM 729 N N . GLN A 1 93 ? -10.983 7.524 -8.886 1.00 90.94 93 GLN A N 1
ATOM 730 C CA . GLN A 1 93 ? -9.729 6.791 -8.677 1.00 90.94 93 GLN A CA 1
ATOM 731 C C . GLN A 1 93 ? -8.566 7.367 -9.498 1.00 90.94 93 GLN A C 1
ATOM 733 O O . GLN A 1 93 ? -7.437 7.371 -9.018 1.00 90.94 93 GLN A O 1
ATOM 738 N N . ASP A 1 94 ? -8.836 7.859 -10.700 1.00 93.94 94 ASP A N 1
ATOM 739 C CA . ASP A 1 94 ? -7.875 8.417 -11.656 1.00 93.94 94 ASP A CA 1
ATOM 740 C C . ASP A 1 94 ? -7.538 9.897 -11.421 1.00 93.94 94 ASP A C 1
ATOM 742 O O . ASP A 1 94 ? -6.598 10.418 -12.023 1.00 93.94 94 ASP A O 1
ATOM 746 N N . ALA A 1 95 ? -8.258 10.566 -10.518 1.00 95.56 95 ALA A N 1
ATOM 747 C CA . ALA A 1 95 ? -7.998 11.953 -10.174 1.00 95.56 95 ALA A CA 1
ATOM 748 C C . ALA A 1 95 ? -6.601 12.141 -9.561 1.00 95.56 95 ALA A C 1
ATOM 750 O O . ALA A 1 95 ? -6.076 11.272 -8.851 1.00 95.56 95 ALA A O 1
ATOM 751 N N . GLY A 1 96 ? -6.041 13.329 -9.792 1.00 95.81 96 GLY A N 1
ATOM 752 C CA . GLY A 1 96 ? -4.765 13.754 -9.226 1.00 95.81 96 GLY A CA 1
ATOM 753 C C . GLY A 1 96 ? -4.769 13.887 -7.700 1.00 95.81 96 GLY A C 1
ATOM 754 O O . GLY A 1 96 ? -5.771 13.645 -7.016 1.00 95.81 96 GLY A O 1
ATOM 755 N N . SER A 1 97 ? -3.609 14.276 -7.167 1.00 96.44 97 SER A N 1
ATOM 756 C CA . SER A 1 97 ? -3.390 14.440 -5.729 1.00 96.44 97 SER A CA 1
ATOM 757 C C . SER A 1 97 ? -4.383 15.420 -5.103 1.00 96.44 97 SER A C 1
ATOM 759 O O . SER A 1 97 ? -4.659 16.481 -5.657 1.00 96.44 97 SER A O 1
ATOM 761 N N . GLN A 1 98 ? -4.903 15.063 -3.932 1.00 95.19 98 GLN A N 1
ATOM 762 C CA . GLN A 1 98 ? -5.805 15.901 -3.149 1.00 95.19 98 GLN A CA 1
ATOM 763 C C . GLN A 1 98 ? -5.016 16.579 -2.029 1.00 95.19 98 GLN A C 1
ATOM 765 O O . GLN A 1 98 ? -4.643 15.924 -1.056 1.00 95.19 98 GLN A O 1
ATOM 770 N N . GLY A 1 99 ? -4.757 17.880 -2.181 1.00 92.00 99 GLY A N 1
ATOM 771 C CA . GLY A 1 99 ? -3.960 18.676 -1.245 1.00 92.00 99 GLY A CA 1
ATOM 772 C C . GLY A 1 99 ? -2.498 18.240 -1.138 1.00 92.00 99 GLY A C 1
ATOM 773 O O . GLY A 1 99 ? -1.940 17.617 -2.041 1.00 92.00 99 GLY A O 1
ATOM 774 N N . THR A 1 100 ? -1.869 18.598 -0.020 1.00 93.38 100 THR A N 1
ATOM 775 C CA . THR A 1 100 ? -0.499 18.187 0.300 1.00 93.38 100 THR A CA 1
ATOM 776 C C . THR A 1 100 ? -0.463 16.751 0.809 1.00 93.38 100 THR A C 1
ATOM 778 O O . THR A 1 100 ? -1.444 16.248 1.367 1.00 93.38 100 THR A O 1
ATOM 781 N N . GLN A 1 101 ? 0.677 16.084 0.625 1.00 94.19 101 GLN A N 1
ATOM 782 C CA . GLN A 1 101 ? 0.881 14.732 1.128 1.00 94.19 101 GLN A CA 1
ATOM 783 C C . GLN A 1 101 ? 0.670 14.673 2.646 1.00 94.19 101 GLN A C 1
ATOM 785 O O . GLN A 1 101 ? 1.285 15.418 3.407 1.00 94.19 101 GLN A O 1
ATOM 790 N N . GLU A 1 102 ? -0.175 13.742 3.079 1.00 93.06 102 GLU A N 1
ATOM 791 C CA . GLU A 1 102 ? -0.323 13.387 4.483 1.00 93.06 102 GLU A CA 1
ATOM 792 C C . GLU A 1 102 ? 0.650 12.251 4.827 1.00 93.06 102 GLU A C 1
ATOM 794 O O . GLU A 1 102 ? 0.549 11.158 4.272 1.00 93.06 102 GLU A O 1
ATOM 799 N N . GLY A 1 103 ? 1.581 12.498 5.751 1.00 94.44 103 GLY A N 1
ATOM 800 C CA . GLY A 1 103 ? 2.533 11.482 6.201 1.00 94.44 103 GLY A CA 1
ATOM 801 C C . GLY A 1 103 ? 3.498 11.021 5.100 1.00 94.44 103 GLY A C 1
ATOM 802 O O . GLY A 1 103 ? 3.999 11.832 4.323 1.00 94.44 103 GLY A O 1
ATOM 803 N N . THR A 1 104 ? 3.793 9.725 5.040 1.00 97.25 104 THR A N 1
ATOM 804 C CA . THR A 1 104 ? 4.760 9.117 4.109 1.00 97.25 104 THR A CA 1
ATOM 805 C C . THR A 1 104 ? 4.188 7.889 3.408 1.00 97.25 104 THR A C 1
ATOM 807 O O . THR A 1 104 ? 3.162 7.342 3.813 1.00 97.25 104 THR A O 1
ATOM 810 N N . TYR A 1 105 ? 4.859 7.434 2.352 1.00 98.12 105 TYR A N 1
ATOM 811 C CA . TYR A 1 105 ? 4.576 6.140 1.733 1.00 98.12 105 TYR A CA 1
ATOM 812 C C . TYR A 1 105 ? 5.703 5.150 1.998 1.00 98.12 105 TYR A C 1
ATOM 814 O O . TYR A 1 105 ? 6.877 5.512 2.088 1.00 98.12 105 TYR A O 1
ATOM 822 N N . THR A 1 106 ? 5.324 3.882 2.097 1.00 98.38 106 THR A N 1
ATOM 823 C CA . THR A 1 106 ? 6.237 2.750 1.972 1.00 98.38 106 THR A CA 1
ATOM 824 C C . THR A 1 106 ? 5.875 1.978 0.712 1.00 98.38 106 THR A C 1
ATOM 826 O O . THR A 1 106 ? 4.729 1.551 0.561 1.00 98.38 106 THR A O 1
ATOM 829 N N . VAL A 1 107 ? 6.840 1.812 -0.189 1.00 98.69 107 VAL A N 1
ATOM 830 C CA . VAL A 1 107 ? 6.719 0.992 -1.395 1.00 98.69 107 VAL A CA 1
ATOM 831 C C . VAL A 1 107 ? 7.540 -0.272 -1.204 1.00 98.69 107 VAL A C 1
ATOM 833 O O . VAL A 1 107 ? 8.738 -0.218 -0.941 1.00 98.69 107 VAL A O 1
ATOM 836 N N . GLN A 1 108 ? 6.895 -1.417 -1.353 1.00 98.75 108 GLN A N 1
ATOM 837 C CA . GLN A 1 108 ? 7.521 -2.730 -1.324 1.00 98.75 108 GLN A CA 1
ATOM 838 C C . GLN A 1 108 ? 7.453 -3.354 -2.715 1.00 98.75 108 GLN A C 1
ATOM 840 O O . GLN A 1 108 ? 6.413 -3.287 -3.369 1.00 98.75 108 GLN A O 1
ATOM 845 N N . VAL A 1 109 ? 8.551 -3.960 -3.161 1.00 98.56 109 VAL A N 1
ATOM 846 C CA . VAL A 1 109 ? 8.623 -4.656 -4.452 1.00 98.56 109 VAL A CA 1
ATOM 847 C C . VAL A 1 109 ? 8.711 -6.145 -4.193 1.00 98.56 109 VAL A C 1
ATOM 849 O O . VAL A 1 109 ? 9.670 -6.620 -3.579 1.00 98.56 109 VAL A O 1
ATOM 852 N N . TYR A 1 110 ? 7.710 -6.872 -4.667 1.00 98.44 110 TYR A N 1
ATOM 853 C CA . TYR A 1 110 ? 7.667 -8.322 -4.629 1.00 98.44 110 TYR A CA 1
ATOM 854 C C . TYR A 1 110 ? 8.041 -8.876 -5.996 1.00 98.44 110 TYR A C 1
ATOM 856 O O . TYR A 1 110 ? 7.524 -8.423 -7.012 1.00 98.44 110 TYR A O 1
ATOM 864 N N . VAL A 1 111 ? 8.909 -9.882 -6.009 1.00 97.19 111 VAL A N 1
ATOM 865 C CA . VAL A 1 111 ? 9.340 -10.598 -7.210 1.00 97.19 111 VAL A CA 1
ATOM 866 C C . VAL A 1 111 ? 9.051 -12.079 -7.016 1.00 97.19 111 VAL A C 1
ATOM 868 O O . VAL A 1 111 ? 9.578 -12.699 -6.091 1.00 97.19 111 VAL A O 1
ATOM 871 N N . GLY A 1 112 ? 8.177 -12.645 -7.851 1.00 96.06 112 GLY A N 1
ATOM 872 C CA . GLY A 1 112 ? 7.684 -14.019 -7.700 1.00 96.06 112 GLY A CA 1
ATOM 873 C C . GLY A 1 112 ? 7.105 -14.293 -6.310 1.00 96.06 112 GLY A C 1
ATOM 874 O O . GLY A 1 112 ? 7.368 -15.338 -5.724 1.00 96.06 112 GLY A O 1
ATOM 875 N N . GLY A 1 113 ? 6.403 -13.310 -5.737 1.00 96.56 113 GLY A N 1
ATOM 876 C CA . GLY A 1 113 ? 5.806 -13.389 -4.399 1.00 96.56 113 GLY A CA 1
ATOM 877 C C . GLY A 1 113 ? 6.770 -13.162 -3.226 1.00 96.56 113 GLY A C 1
ATOM 878 O O . GLY A 1 113 ? 6.323 -13.094 -2.085 1.00 96.56 113 GLY A O 1
ATOM 879 N N . THR A 1 114 ? 8.073 -12.992 -3.471 1.00 97.50 114 THR A N 1
ATOM 880 C CA . THR A 1 114 ? 9.071 -12.722 -2.420 1.00 97.50 114 THR A CA 1
ATOM 881 C C . THR A 1 114 ? 9.388 -11.232 -2.349 1.00 97.50 114 THR A C 1
ATOM 883 O O . THR A 1 114 ? 9.651 -10.614 -3.376 1.00 97.50 114 THR A O 1
ATOM 886 N N . LEU A 1 115 ? 9.400 -10.646 -1.149 1.00 98.25 115 LEU A N 1
ATOM 887 C CA . LEU A 1 115 ? 9.809 -9.252 -0.949 1.00 98.25 115 LEU A CA 1
ATOM 888 C C . LEU A 1 115 ? 11.297 -9.078 -1.292 1.00 98.25 115 LEU A C 1
ATOM 890 O O . LEU A 1 115 ? 12.141 -9.787 -0.746 1.00 98.25 115 LEU A O 1
ATOM 894 N N . ARG A 1 116 ? 11.616 -8.129 -2.175 1.00 97.88 116 ARG A N 1
ATOM 895 C CA . ARG A 1 116 ? 12.987 -7.850 -2.630 1.00 97.88 116 ARG A CA 1
ATOM 896 C C . ARG A 1 116 ? 13.478 -6.458 -2.287 1.00 97.88 116 ARG A C 1
ATOM 898 O O . ARG A 1 116 ? 14.607 -6.312 -1.837 1.00 97.88 116 ARG A O 1
ATOM 905 N N . GLN A 1 117 ? 12.626 -5.453 -2.463 1.00 98.19 117 GLN A N 1
ATOM 906 C CA . GLN A 1 117 ? 12.966 -4.063 -2.167 1.00 98.19 117 GLN A CA 1
ATOM 907 C C . GLN A 1 117 ? 11.943 -3.456 -1.219 1.00 98.19 117 GLN A C 1
ATOM 909 O O . GLN A 1 117 ? 10.757 -3.792 -1.257 1.00 98.19 117 GLN A O 1
ATOM 914 N N . THR A 1 118 ? 12.403 -2.548 -0.365 1.00 98.50 118 THR A N 1
ATOM 915 C CA . THR A 1 118 ? 11.551 -1.721 0.490 1.00 98.50 118 THR A CA 1
ATOM 916 C C . THR A 1 118 ? 12.075 -0.293 0.464 1.00 98.50 118 THR A C 1
ATOM 918 O O . THR A 1 118 ? 13.218 -0.039 0.832 1.00 98.50 118 THR A O 1
ATOM 921 N N . TYR A 1 119 ? 11.219 0.630 0.045 1.00 98.50 119 TYR A N 1
ATOM 922 C CA . TYR A 1 119 ? 11.464 2.064 0.044 1.00 98.50 119 TYR A CA 1
ATOM 923 C C . TYR A 1 119 ? 10.511 2.697 1.055 1.00 98.50 119 TYR A C 1
ATOM 925 O O . TYR A 1 119 ? 9.304 2.750 0.822 1.00 98.50 119 TYR A O 1
ATOM 933 N N . SER A 1 120 ? 11.037 3.133 2.194 1.00 98.00 120 SER A N 1
ATOM 934 C CA . SER A 1 120 ? 10.244 3.665 3.308 1.00 98.00 120 SER A CA 1
ATOM 935 C C . SER A 1 120 ? 10.423 5.171 3.447 1.00 98.00 120 SER A C 1
ATOM 937 O O . SER A 1 120 ? 11.437 5.724 3.029 1.00 98.00 120 SER A O 1
ATOM 939 N N . GLY A 1 121 ? 9.458 5.834 4.086 1.00 97.25 121 GLY A N 1
ATOM 940 C CA . GLY A 1 121 ? 9.560 7.264 4.388 1.00 97.25 121 GLY A CA 1
ATOM 941 C C . GLY A 1 121 ? 9.470 8.162 3.153 1.00 97.25 121 GLY A C 1
ATOM 942 O O . GLY A 1 121 ? 9.951 9.290 3.190 1.00 97.25 121 GLY A O 1
ATOM 943 N N . LEU A 1 122 ? 8.863 7.676 2.068 1.00 97.88 122 LEU A N 1
ATOM 944 C CA . LEU A 1 122 ? 8.802 8.400 0.806 1.00 97.88 122 LEU A CA 1
ATOM 945 C C . LEU A 1 122 ? 7.934 9.653 0.926 1.00 97.88 122 LEU A C 1
ATOM 947 O O . LEU A 1 122 ? 6.767 9.596 1.338 1.00 97.88 122 LEU A O 1
ATOM 951 N N . THR A 1 123 ? 8.512 10.769 0.502 1.00 95.31 123 THR A N 1
ATOM 952 C CA . THR A 1 123 ? 7.842 12.039 0.241 1.00 95.31 123 THR A CA 1
ATOM 953 C C . THR A 1 123 ? 7.853 12.264 -1.272 1.00 95.31 123 THR A C 1
ATOM 955 O O . THR A 1 123 ? 8.893 12.173 -1.918 1.00 95.31 123 THR A O 1
ATOM 958 N N . GLY A 1 124 ? 6.680 12.473 -1.864 1.00 95.50 124 GLY A N 1
ATOM 959 C CA . GLY A 1 124 ? 6.480 12.497 -3.312 1.00 95.50 124 GLY A CA 1
ATOM 960 C C . GLY A 1 124 ? 5.585 11.368 -3.824 1.00 95.50 124 GLY A C 1
ATOM 961 O O . GLY A 1 124 ? 5.097 10.524 -3.074 1.00 95.50 124 GLY A O 1
ATOM 962 N N . THR A 1 125 ? 5.356 11.380 -5.135 1.00 97.38 125 THR A N 1
ATOM 963 C CA . THR A 1 125 ? 4.320 10.596 -5.831 1.00 97.38 125 THR A CA 1
ATOM 964 C C . THR A 1 125 ? 4.875 9.499 -6.734 1.00 97.38 125 THR A C 1
ATOM 966 O O . THR A 1 125 ? 4.137 8.963 -7.562 1.00 97.38 125 THR A O 1
ATOM 969 N N . SER A 1 126 ? 6.168 9.188 -6.638 1.00 97.75 126 SER A N 1
ATOM 970 C CA . SER A 1 126 ? 6.806 8.216 -7.522 1.00 97.75 126 SER A CA 1
ATOM 971 C C . SER A 1 126 ? 7.923 7.442 -6.847 1.00 97.75 126 SER A C 1
ATOM 973 O O . SER A 1 126 ? 8.654 7.990 -6.024 1.00 97.75 126 SER A O 1
ATOM 975 N N . GLN A 1 127 ? 8.105 6.197 -7.273 1.00 98.44 127 GLN A N 1
ATOM 976 C CA . GLN A 1 127 ? 9.255 5.377 -6.924 1.00 98.44 127 GLN A CA 1
ATOM 977 C C . GLN A 1 127 ? 9.700 4.572 -8.144 1.00 98.44 127 GLN A C 1
ATOM 979 O O . GLN A 1 127 ? 8.873 4.018 -8.865 1.00 98.44 127 GLN A O 1
ATOM 984 N N . ILE A 1 128 ? 11.011 4.494 -8.357 1.00 97.94 128 ILE A N 1
ATOM 985 C CA . ILE A 1 128 ? 11.598 3.725 -9.455 1.00 97.94 128 ILE A CA 1
ATOM 986 C C . ILE A 1 128 ? 12.173 2.426 -8.895 1.00 97.94 128 ILE A C 1
ATOM 988 O O . ILE A 1 128 ? 12.903 2.440 -7.900 1.00 97.94 128 ILE A O 1
ATOM 992 N N . TYR A 1 129 ? 11.841 1.319 -9.552 1.00 96.69 129 TYR A N 1
ATOM 993 C CA . TYR A 1 129 ? 12.526 0.041 -9.421 1.00 96.69 129 TYR A CA 1
ATOM 994 C C . TYR A 1 129 ? 13.283 -0.223 -10.720 1.00 96.69 129 TYR A C 1
ATOM 996 O O . TYR A 1 129 ? 12.681 -0.366 -11.788 1.00 96.69 129 TYR A O 1
ATOM 1004 N N . THR A 1 130 ? 14.611 -0.197 -10.643 1.00 94.50 130 THR A N 1
ATOM 1005 C CA . THR A 1 130 ? 15.449 -0.167 -11.846 1.00 94.50 130 THR A CA 1
ATOM 1006 C C . THR A 1 130 ? 15.635 -1.556 -12.445 1.00 94.50 130 THR A C 1
ATOM 1008 O O . THR A 1 130 ? 15.594 -2.571 -11.745 1.00 94.50 130 THR A O 1
ATOM 1011 N N . ALA A 1 131 ? 15.924 -1.611 -13.743 1.00 90.19 131 ALA A N 1
ATOM 1012 C CA . ALA A 1 131 ? 16.314 -2.833 -14.433 1.00 90.19 131 ALA A CA 1
ATOM 1013 C C . ALA A 1 131 ? 17.535 -3.498 -13.765 1.00 90.19 131 ALA A C 1
ATOM 1015 O O . ALA A 1 131 ? 17.613 -4.719 -13.679 1.00 90.19 131 ALA A O 1
ATOM 1016 N N . LEU A 1 132 ? 18.462 -2.717 -13.202 1.00 89.06 132 LEU A N 1
ATOM 1017 C CA . LEU A 1 132 ? 19.610 -3.266 -12.476 1.00 89.06 132 LEU A CA 1
ATOM 1018 C C . LEU A 1 132 ? 19.200 -3.980 -11.174 1.00 89.06 132 LEU A C 1
ATOM 1020 O O . LEU A 1 132 ? 19.706 -5.064 -10.868 1.00 89.06 132 LEU A O 1
ATOM 1024 N N . GLN A 1 133 ? 18.265 -3.400 -10.415 1.00 93.00 133 GLN A N 1
ATOM 1025 C CA . GLN A 1 133 ? 17.710 -4.052 -9.226 1.00 93.00 133 GLN A CA 1
ATOM 1026 C C . GLN A 1 133 ? 16.940 -5.314 -9.623 1.00 93.00 133 GLN A C 1
ATOM 1028 O O . GLN A 1 133 ? 17.146 -6.370 -9.028 1.00 93.00 133 GLN A O 1
ATOM 1033 N N . ARG A 1 134 ? 16.155 -5.240 -10.705 1.00 92.31 134 ARG A N 1
ATOM 1034 C CA . ARG A 1 134 ? 15.461 -6.387 -11.298 1.00 92.31 134 ARG A CA 1
ATOM 1035 C C . ARG A 1 134 ? 16.406 -7.538 -11.629 1.00 92.31 134 ARG A C 1
ATOM 1037 O O . ARG A 1 134 ? 16.145 -8.662 -11.210 1.00 92.31 134 ARG A O 1
ATOM 1044 N N . PHE A 1 135 ? 17.508 -7.257 -12.318 1.00 88.56 135 PHE A N 1
ATOM 1045 C CA . PHE A 1 135 ? 18.517 -8.258 -12.665 1.00 88.56 135 PHE A CA 1
ATOM 1046 C C . PHE A 1 135 ? 19.141 -8.920 -11.429 1.00 88.56 135 PHE A C 1
ATOM 1048 O O . PHE A 1 135 ? 19.413 -10.119 -11.414 1.00 88.56 135 PHE A O 1
ATOM 1055 N N . THR A 1 136 ? 19.352 -8.138 -10.369 1.00 90.38 136 THR A N 1
ATOM 1056 C CA . THR A 1 136 ? 19.898 -8.642 -9.102 1.00 90.38 136 THR A CA 1
ATOM 1057 C C . THR A 1 136 ? 18.900 -9.563 -8.395 1.00 90.38 136 THR A C 1
ATOM 1059 O O . THR A 1 136 ? 19.277 -10.626 -7.896 1.00 90.38 136 THR A O 1
ATOM 1062 N N . ASP A 1 137 ? 17.626 -9.176 -8.390 1.00 91.81 137 ASP A N 1
ATOM 1063 C CA . ASP A 1 137 ? 16.546 -9.871 -7.691 1.00 91.81 137 ASP A CA 1
ATOM 1064 C C . ASP A 1 137 ? 16.071 -11.150 -8.408 1.00 91.81 137 ASP A C 1
ATOM 1066 O O . ASP A 1 137 ? 15.546 -12.070 -7.760 1.00 91.81 137 ASP A O 1
ATOM 1070 N N . ASP A 1 138 ? 16.249 -11.210 -9.733 1.00 90.25 138 ASP A N 1
ATOM 1071 C CA . ASP A 1 138 ? 15.885 -12.332 -10.601 1.00 90.25 138 ASP A CA 1
ATOM 1072 C C . ASP A 1 138 ? 16.645 -12.285 -11.937 1.00 90.25 138 ASP A C 1
ATOM 1074 O O . ASP A 1 138 ? 16.257 -11.609 -12.893 1.00 90.25 138 ASP A O 1
ATOM 1078 N N . LYS A 1 139 ? 17.751 -13.027 -12.005 1.00 82.44 139 LYS A N 1
ATOM 1079 C CA . LYS A 1 139 ? 18.695 -12.962 -13.132 1.00 82.44 139 LYS A CA 1
ATOM 1080 C C . LYS A 1 139 ? 18.102 -13.368 -14.480 1.00 82.44 139 LYS A C 1
ATOM 1082 O O . LYS A 1 139 ? 18.591 -12.912 -15.506 1.00 82.44 139 LYS A O 1
ATOM 1087 N N . ASP A 1 140 ? 17.111 -14.258 -14.476 1.00 78.31 140 ASP A N 1
ATOM 1088 C CA . ASP A 1 140 ? 16.481 -14.776 -15.694 1.00 78.31 140 ASP A CA 1
ATOM 1089 C C . ASP A 1 140 ? 15.290 -13.928 -16.167 1.00 78.31 140 ASP A C 1
ATOM 1091 O O . ASP A 1 140 ? 14.738 -14.188 -17.234 1.00 78.31 140 ASP A O 1
ATOM 1095 N N . GLY A 1 141 ? 14.887 -12.917 -15.388 1.00 82.25 141 GLY A N 1
ATOM 1096 C CA . GLY A 1 141 ? 13.775 -12.041 -15.733 1.00 82.25 141 GLY A CA 1
ATOM 1097 C C . GLY A 1 141 ? 12.399 -12.721 -15.736 1.00 82.25 141 GLY A C 1
ATOM 1098 O O . GLY A 1 141 ? 11.413 -12.046 -16.030 1.00 82.25 141 GLY A O 1
ATOM 1099 N N . SER A 1 142 ? 12.294 -13.998 -15.356 1.00 85.75 142 SER A N 1
ATOM 1100 C CA . SER A 1 142 ? 11.097 -14.825 -15.562 1.00 85.75 142 SER A CA 1
ATOM 1101 C C . SER A 1 142 ? 9.955 -14.543 -14.583 1.00 85.75 142 SER A C 1
ATOM 1103 O O . SER A 1 142 ? 8.784 -14.741 -14.912 1.00 85.75 142 SER A O 1
ATOM 1105 N N . LYS A 1 143 ? 10.269 -14.087 -13.365 1.00 92.62 143 LYS A N 1
ATOM 1106 C CA . LYS A 1 143 ? 9.268 -13.876 -12.313 1.00 92.62 143 LYS A CA 1
ATOM 1107 C C . LYS A 1 143 ? 8.502 -12.570 -12.501 1.00 92.62 143 LYS A C 1
ATOM 1109 O O . LYS A 1 143 ? 9.046 -11.548 -12.910 1.00 92.62 143 LYS A O 1
ATOM 1114 N N . THR A 1 144 ? 7.235 -12.583 -12.110 1.00 96.06 144 THR A N 1
ATOM 1115 C CA . THR A 1 144 ? 6.418 -11.370 -12.078 1.00 96.06 144 THR A CA 1
ATOM 1116 C C . THR A 1 144 ? 6.827 -10.442 -10.939 1.00 96.06 144 THR A C 1
ATOM 1118 O O . THR A 1 144 ? 7.373 -10.868 -9.917 1.00 96.06 144 THR A O 1
ATOM 1121 N N . VAL A 1 145 ? 6.533 -9.163 -11.125 1.00 97.06 145 VAL A N 1
ATOM 1122 C CA . VAL A 1 145 ? 6.769 -8.068 -10.195 1.00 97.06 145 VAL A CA 1
ATOM 1123 C C . VAL A 1 145 ? 5.423 -7.517 -9.733 1.00 97.06 145 VAL A C 1
ATOM 1125 O O . VAL A 1 145 ? 4.503 -7.360 -10.532 1.00 97.06 145 VAL A O 1
ATOM 1128 N N . VAL A 1 146 ? 5.311 -7.229 -8.437 1.00 98.25 146 VAL A N 1
ATOM 1129 C CA . VAL A 1 146 ? 4.161 -6.562 -7.816 1.00 98.25 146 VAL A CA 1
ATOM 1130 C C . VAL A 1 146 ? 4.677 -5.451 -6.913 1.00 98.25 146 VAL A C 1
ATOM 1132 O O . VAL A 1 146 ? 5.526 -5.689 -6.050 1.00 98.25 146 VAL A O 1
ATOM 1135 N N . PHE A 1 147 ? 4.143 -4.244 -7.076 1.00 98.38 147 PHE A N 1
ATOM 1136 C CA . PHE A 1 147 ? 4.355 -3.168 -6.118 1.00 98.38 147 PHE A CA 1
ATOM 1137 C C . PHE A 1 147 ? 3.257 -3.174 -5.072 1.00 98.38 147 PHE A C 1
ATOM 1139 O O . PHE A 1 147 ? 2.083 -3.269 -5.407 1.00 98.38 147 PHE A O 1
ATOM 1146 N N . ARG A 1 148 ? 3.640 -2.984 -3.816 1.00 98.31 148 ARG A N 1
ATOM 1147 C CA . ARG A 1 148 ? 2.739 -2.737 -2.697 1.00 98.31 148 ARG A CA 1
ATOM 1148 C C . ARG A 1 148 ? 3.003 -1.353 -2.136 1.00 98.31 148 ARG A C 1
ATOM 1150 O O . ARG A 1 148 ? 4.106 -1.073 -1.677 1.00 98.31 148 ARG A O 1
ATOM 1157 N N . ILE A 1 149 ? 1.988 -0.503 -2.136 1.00 98.06 149 ILE A N 1
ATOM 1158 C CA . ILE A 1 149 ? 2.051 0.869 -1.640 1.00 98.06 149 ILE A CA 1
ATOM 1159 C C . ILE A 1 149 ? 1.251 0.963 -0.349 1.00 98.06 149 ILE A C 1
ATOM 1161 O O . ILE A 1 149 ? 0.056 0.668 -0.312 1.00 98.06 149 ILE A O 1
ATOM 1165 N N . THR A 1 150 ? 1.908 1.424 0.707 1.00 97.94 150 THR A N 1
ATOM 1166 C CA . THR A 1 150 ? 1.316 1.575 2.035 1.00 97.94 150 THR A CA 1
ATOM 1167 C C . THR A 1 150 ? 1.440 3.028 2.493 1.00 97.94 150 THR A C 1
ATOM 1169 O O . THR A 1 150 ? 2.564 3.495 2.684 1.00 97.94 150 THR A O 1
ATOM 1172 N N . PRO A 1 151 ? 0.330 3.765 2.668 1.00 97.31 151 PRO A N 1
ATOM 1173 C CA . PRO A 1 151 ? 0.368 5.108 3.236 1.00 97.31 151 PRO A CA 1
ATOM 1174 C C . PRO A 1 151 ? 0.471 5.048 4.768 1.00 97.31 151 PRO A C 1
ATOM 1176 O O . PRO A 1 151 ? -0.231 4.270 5.420 1.00 97.31 151 PRO A O 1
ATOM 1179 N N . ILE A 1 152 ? 1.325 5.888 5.345 1.00 96.50 152 ILE A N 1
ATOM 1180 C CA . ILE A 1 152 ? 1.661 5.921 6.772 1.00 96.50 152 ILE A CA 1
ATOM 1181 C C . ILE A 1 152 ? 1.508 7.349 7.300 1.00 96.50 152 ILE A C 1
ATOM 1183 O O . ILE A 1 152 ? 2.063 8.280 6.731 1.00 96.50 152 ILE A O 1
ATOM 1187 N N . ASN A 1 153 ? 0.808 7.533 8.419 1.00 93.75 153 ASN A N 1
ATOM 1188 C CA . ASN A 1 153 ? 0.798 8.792 9.167 1.00 93.75 153 ASN A CA 1
ATOM 1189 C C . ASN A 1 153 ? 1.158 8.517 10.632 1.00 93.75 153 ASN A C 1
ATOM 1191 O O . ASN A 1 153 ? 0.345 7.999 11.401 1.00 93.75 153 ASN A O 1
ATOM 1195 N N . GLY A 1 154 ? 2.405 8.814 11.004 1.00 90.50 154 GLY A N 1
ATOM 1196 C CA . GLY A 1 154 ? 2.960 8.418 12.298 1.00 90.50 154 GLY A CA 1
ATOM 1197 C C . GLY A 1 154 ? 2.936 6.895 12.459 1.00 90.50 154 GLY A C 1
ATOM 1198 O O . GLY A 1 154 ? 3.489 6.175 11.635 1.00 90.50 154 GLY A O 1
ATOM 1199 N N . SER A 1 155 ? 2.266 6.399 13.500 1.00 89.50 155 SER A N 1
ATOM 1200 C CA . SER A 1 155 ? 2.059 4.961 13.730 1.00 89.50 155 SER A CA 1
ATOM 1201 C C . SER A 1 155 ? 0.841 4.380 12.996 1.00 89.50 155 SER A C 1
ATOM 1203 O O . SER A 1 155 ? 0.619 3.168 13.031 1.00 89.50 155 SER A O 1
ATOM 1205 N N . PHE A 1 156 ? 0.030 5.209 12.329 1.00 92.00 156 PHE A N 1
ATOM 1206 C CA . PHE A 1 156 ? -1.178 4.755 11.647 1.00 92.00 156 PHE A CA 1
ATOM 1207 C C . PHE A 1 156 ? -0.876 4.306 10.222 1.00 92.00 156 PHE A C 1
ATOM 1209 O O . PHE A 1 156 ? -0.398 5.076 9.392 1.00 92.00 156 PHE A O 1
ATOM 1216 N N . THR A 1 157 ? -1.236 3.059 9.927 1.00 94.75 157 THR A N 1
ATOM 1217 C CA . THR A 1 157 ? -1.176 2.490 8.579 1.00 94.75 157 THR A CA 1
ATOM 1218 C C . THR A 1 157 ? -2.536 2.605 7.900 1.00 94.75 157 THR A C 1
ATOM 1220 O O . THR A 1 157 ? -3.552 2.168 8.456 1.00 94.75 157 THR A O 1
ATOM 1223 N N . GLY A 1 158 ? -2.558 3.217 6.717 1.00 93.81 158 GLY A N 1
ATOM 1224 C CA . GLY A 1 158 ? -3.746 3.314 5.878 1.00 93.81 158 GLY A CA 1
ATOM 1225 C C . GLY A 1 158 ? -3.970 2.063 5.030 1.00 93.81 158 GLY A C 1
ATOM 1226 O O . GLY A 1 158 ? -3.335 1.027 5.215 1.00 93.81 158 GLY A O 1
ATOM 1227 N N . THR A 1 159 ? -4.922 2.146 4.104 1.00 94.12 159 THR A N 1
ATOM 1228 C CA . THR A 1 159 ? -5.255 1.003 3.241 1.00 94.12 159 THR A CA 1
ATOM 1229 C C . THR A 1 159 ? -4.169 0.792 2.189 1.00 94.12 159 THR A C 1
ATOM 1231 O O . THR A 1 159 ? -3.789 1.731 1.489 1.00 94.12 159 THR A O 1
ATOM 1234 N N . ILE A 1 160 ? -3.697 -0.450 2.082 1.00 95.25 160 ILE A N 1
ATOM 1235 C CA . ILE A 1 160 ? -2.668 -0.875 1.131 1.00 95.25 160 ILE A CA 1
ATOM 1236 C C . ILE A 1 160 ? -3.237 -0.898 -0.294 1.00 95.25 160 ILE A C 1
ATOM 1238 O O . ILE A 1 160 ? -4.406 -1.235 -0.503 1.00 95.25 160 ILE A O 1
ATOM 1242 N N . ARG A 1 161 ? -2.403 -0.562 -1.281 1.00 95.81 161 ARG A N 1
ATOM 1243 C CA . ARG A 1 161 ? -2.683 -0.770 -2.705 1.00 95.81 161 ARG A CA 1
ATOM 1244 C C . ARG A 1 161 ? -1.575 -1.586 -3.344 1.00 95.81 161 ARG A C 1
ATOM 1246 O O . ARG A 1 161 ? -0.426 -1.158 -3.322 1.00 95.81 161 ARG A O 1
ATOM 1253 N N . ASP A 1 162 ? -1.952 -2.710 -3.934 1.00 96.62 162 ASP A N 1
ATOM 1254 C CA . ASP A 1 162 ? -1.050 -3.535 -4.728 1.00 96.62 162 ASP A CA 1
ATOM 1255 C C . ASP A 1 162 ? -1.280 -3.265 -6.216 1.00 96.62 162 ASP A C 1
ATOM 1257 O O . ASP A 1 162 ? -2.394 -2.904 -6.616 1.00 96.62 162 ASP A O 1
ATOM 1261 N N . THR A 1 163 ? -0.232 -3.420 -7.022 1.00 96.75 163 THR A N 1
ATOM 1262 C CA . THR A 1 163 ? -0.387 -3.483 -8.471 1.00 96.75 163 THR A CA 1
ATOM 1263 C C . THR A 1 163 ? -0.762 -4.878 -8.935 1.00 96.75 163 THR A C 1
ATOM 1265 O O . THR A 1 163 ? -0.428 -5.861 -8.272 1.00 96.75 163 THR A O 1
ATOM 1268 N N . ASP A 1 164 ? -1.365 -4.979 -10.116 1.00 96.06 164 ASP A N 1
ATOM 1269 C CA . ASP A 1 164 ? -1.386 -6.253 -10.829 1.00 96.06 164 ASP A CA 1
ATOM 1270 C C . ASP A 1 164 ? 0.046 -6.732 -11.101 1.00 96.06 164 ASP A C 1
ATOM 1272 O O . ASP A 1 164 ? 0.999 -5.945 -11.175 1.00 96.06 164 ASP A O 1
ATOM 1276 N N . ALA A 1 165 ? 0.192 -8.051 -11.197 1.00 96.94 165 ALA A N 1
ATOM 1277 C CA . ALA A 1 165 ? 1.467 -8.681 -11.481 1.00 96.94 165 ALA A CA 1
ATOM 1278 C C . ALA A 1 165 ? 1.860 -8.443 -12.942 1.00 96.94 165 ALA A C 1
ATOM 1280 O O . ALA A 1 165 ? 1.074 -8.707 -13.850 1.00 96.94 165 ALA A O 1
ATOM 1281 N N . PHE A 1 166 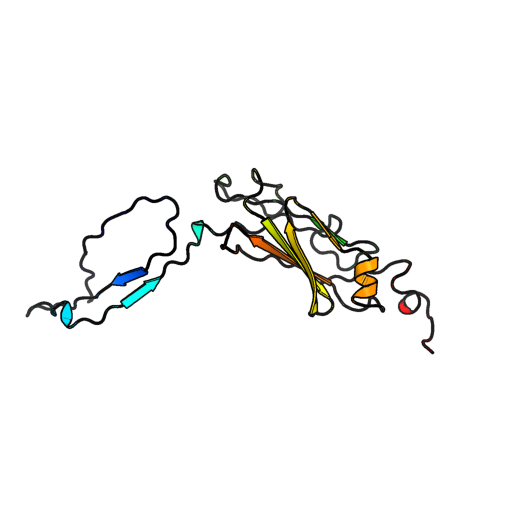? 3.093 -7.997 -13.163 1.00 95.31 166 PHE A N 1
ATOM 1282 C CA . PHE A 1 166 ? 3.621 -7.713 -14.497 1.00 95.31 166 PHE A CA 1
ATOM 1283 C C . PHE A 1 166 ? 5.040 -8.253 -14.654 1.00 95.31 166 PHE A C 1
ATOM 1285 O O . PHE A 1 166 ? 5.732 -8.484 -13.663 1.00 95.31 166 PHE A O 1
ATOM 1292 N N . THR A 1 167 ? 5.503 -8.470 -15.881 1.00 92.56 167 THR A N 1
ATOM 1293 C CA . THR A 1 167 ? 6.901 -8.852 -16.130 1.00 92.56 167 THR A CA 1
ATOM 1294 C C . THR A 1 167 ? 7.746 -7.647 -16.529 1.00 92.56 167 THR A C 1
ATOM 1296 O O . THR A 1 167 ? 7.273 -6.683 -17.132 1.00 92.56 167 THR A O 1
ATOM 1299 N N . MET A 1 168 ? 9.031 -7.699 -16.184 1.00 90.81 168 MET A N 1
ATOM 1300 C CA . MET A 1 168 ? 10.033 -6.736 -16.642 1.00 90.81 168 MET A CA 1
ATOM 1301 C C . MET A 1 168 ? 10.997 -7.4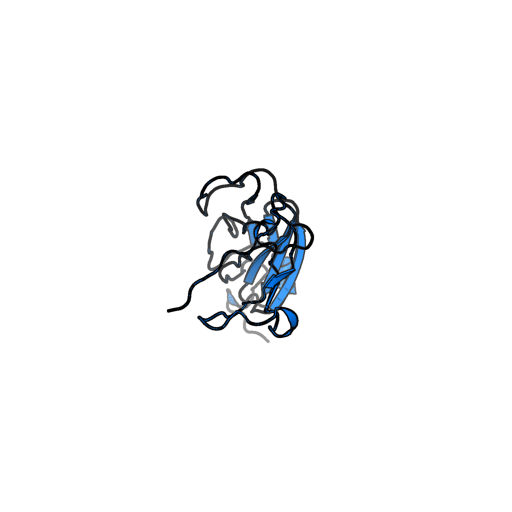46 -17.591 1.00 90.81 168 MET A C 1
ATOM 1303 O O . MET A 1 168 ? 11.674 -8.380 -17.163 1.00 90.81 168 MET A O 1
ATOM 1307 N N . GLY A 1 169 ? 11.062 -7.001 -18.849 1.00 76.25 169 GLY A N 1
ATOM 1308 C CA . GLY A 1 169 ? 11.967 -7.515 -19.887 1.00 76.25 169 GLY A CA 1
ATOM 1309 C C . GLY A 1 169 ? 12.837 -6.421 -20.523 1.00 76.25 169 GLY A C 1
ATOM 1310 O O . GLY A 1 169 ? 12.851 -5.285 -20.056 1.00 76.25 169 GLY A O 1
ATOM 1311 N N . GLY A 1 170 ? 13.559 -6.747 -21.603 1.00 65.88 170 GLY A N 1
ATOM 1312 C CA . GLY A 1 170 ? 14.339 -5.780 -22.398 1.00 65.88 170 GLY A CA 1
ATOM 1313 C C . GLY A 1 170 ? 15.845 -6.043 -22.479 1.00 65.88 170 GLY A C 1
ATOM 1314 O O . GLY A 1 170 ? 16.376 -6.930 -21.806 1.00 65.88 170 GLY A O 1
ATOM 1315 N N . MET A 1 171 ? 16.527 -5.283 -23.351 1.00 52.12 171 MET A N 1
ATOM 1316 C CA . MET A 1 171 ? 17.942 -5.479 -23.707 1.00 52.12 171 MET A CA 1
ATOM 1317 C C . MET A 1 171 ? 18.843 -5.432 -22.464 1.00 52.12 171 MET A C 1
ATOM 1319 O O . MET A 1 171 ? 19.075 -4.369 -21.897 1.00 52.12 171 MET A O 1
ATOM 1323 N N . GLY A 1 172 ? 19.335 -6.602 -22.047 1.00 57.44 172 GLY A N 1
ATOM 1324 C CA . GLY A 1 172 ? 20.206 -6.781 -20.878 1.00 57.44 172 GLY A CA 1
ATOM 1325 C C . GLY A 1 172 ? 19.624 -7.637 -19.746 1.00 57.44 172 GLY A C 1
ATOM 1326 O O . GLY A 1 172 ? 20.385 -8.0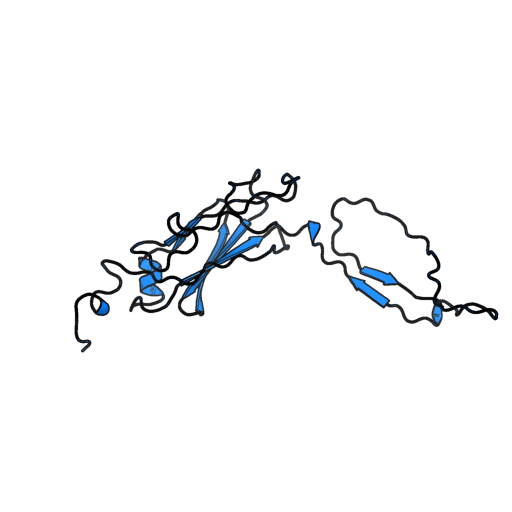60 -18.884 1.00 57.44 172 GLY A O 1
ATOM 1327 N N . LEU A 1 173 ? 18.319 -7.947 -19.754 1.00 56.78 173 LEU A N 1
ATOM 1328 C CA . LEU A 1 173 ? 17.667 -8.760 -18.709 1.00 56.78 173 LEU A CA 1
ATOM 1329 C C . LEU A 1 173 ? 17.413 -10.222 -19.112 1.00 56.78 173 LEU A C 1
ATOM 1331 O O . LEU A 1 173 ? 17.166 -11.056 -18.250 1.00 56.78 173 LEU A O 1
ATOM 1335 N N . CYS A 1 174 ? 17.455 -10.540 -20.408 1.00 56.09 174 CYS A N 1
ATOM 1336 C CA . CYS A 1 174 ? 17.050 -11.851 -20.929 1.00 56.09 174 CYS A CA 1
ATOM 1337 C C . CYS A 1 174 ? 17.626 -12.128 -22.335 1.00 56.09 174 CYS A C 1
ATOM 1339 O O . CYS A 1 174 ? 16.889 -12.301 -23.299 1.00 56.09 174 CYS A O 1
ATOM 1341 N N . LEU A 1 175 ? 18.956 -12.191 -22.488 1.00 52.78 175 LEU A N 1
ATOM 1342 C CA . LEU A 1 175 ? 19.562 -12.571 -23.782 1.00 52.78 175 LEU A CA 1
ATOM 1343 C C . LEU A 1 175 ? 19.283 -14.040 -24.175 1.00 52.78 175 LEU A C 1
ATOM 1345 O O . LEU A 1 175 ? 19.315 -14.367 -25.356 1.00 52.78 175 LEU A O 1
ATOM 1349 N N . GLY A 1 176 ? 18.995 -14.924 -23.211 1.00 52.62 176 GLY A N 1
ATOM 1350 C CA . GLY A 1 176 ? 18.790 -16.359 -23.465 1.00 52.62 176 GLY A CA 1
ATOM 1351 C C . GLY A 1 176 ? 17.369 -16.767 -23.874 1.00 52.62 176 GLY A C 1
ATOM 1352 O O . GLY A 1 176 ? 17.211 -17.770 -24.564 1.00 52.62 176 GLY A O 1
ATOM 1353 N N . LEU A 1 177 ? 16.342 -16.001 -23.486 1.00 50.72 177 LEU A N 1
ATOM 1354 C CA . LEU A 1 177 ? 14.929 -16.375 -23.672 1.00 50.72 177 LEU A CA 1
ATOM 1355 C C . LEU A 1 177 ? 14.301 -15.795 -24.947 1.00 50.72 177 LEU A C 1
ATOM 1357 O O . LEU A 1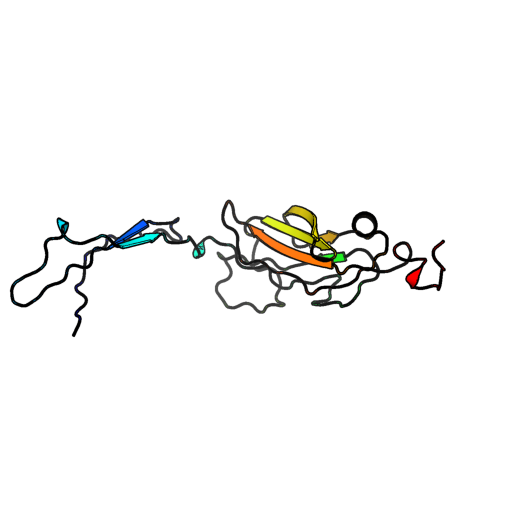 177 ? 13.509 -16.476 -25.585 1.00 50.72 177 LEU A O 1
ATOM 1361 N N . GLU A 1 178 ? 14.708 -14.597 -25.370 1.00 51.31 178 GLU A N 1
ATOM 1362 C CA . GLU A 1 178 ? 14.104 -13.912 -26.529 1.00 51.31 178 GLU A CA 1
ATOM 1363 C C . GLU A 1 178 ? 14.879 -14.127 -27.847 1.00 51.31 178 GLU A C 1
ATOM 1365 O O . GLU A 1 178 ? 14.427 -13.705 -28.908 1.00 51.31 178 GLU A O 1
ATOM 1370 N N . LEU A 1 179 ? 16.048 -14.790 -27.810 1.00 53.16 179 LEU A N 1
ATOM 1371 C CA . LEU A 1 179 ? 16.913 -15.022 -28.985 1.00 53.16 179 LEU A CA 1
ATOM 1372 C C . LEU A 1 179 ? 17.374 -16.486 -29.165 1.00 53.16 179 LEU A C 1
ATOM 1374 O O . LEU A 1 179 ? 18.257 -16.755 -29.976 1.00 53.16 179 LEU A O 1
ATOM 1378 N N . GLY A 1 180 ? 16.787 -17.450 -28.444 1.00 52.62 180 GLY A N 1
ATOM 1379 C CA . GLY A 1 180 ? 17.039 -18.883 -28.680 1.00 52.62 180 GLY A CA 1
ATOM 1380 C C . GLY A 1 180 ? 18.422 -19.399 -28.246 1.00 52.62 180 GLY A C 1
ATOM 1381 O O . GLY A 1 180 ? 18.975 -20.296 -28.885 1.00 52.62 180 GLY A O 1
ATOM 1382 N N . GLY A 1 181 ? 18.995 -18.865 -27.164 1.00 4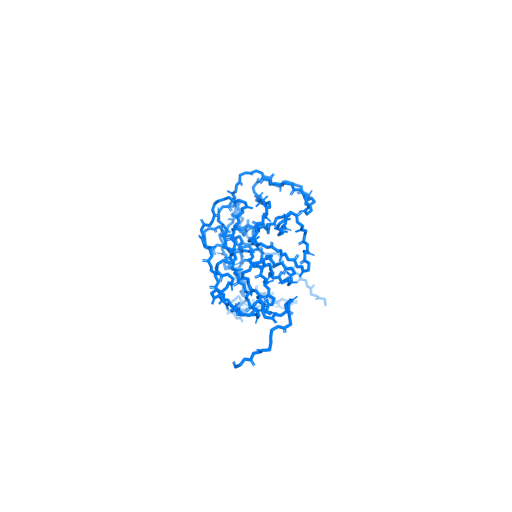6.81 181 GLY A N 1
ATOM 1383 C CA . GLY A 1 181 ? 20.270 -19.336 -26.615 1.00 46.81 181 GLY A CA 1
ATOM 1384 C C . GLY A 1 181 ? 20.098 -20.568 -25.719 1.00 46.81 181 GLY A C 1
ATOM 1385 O O . GLY A 1 181 ? 19.490 -20.491 -24.657 1.00 46.81 181 GLY A O 1
ATOM 1386 N N . ARG A 1 182 ? 20.649 -21.714 -26.133 1.00 44.75 182 ARG A N 1
ATOM 1387 C CA . ARG A 1 182 ? 20.682 -22.968 -25.360 1.00 44.75 182 ARG A CA 1
ATOM 1388 C C . ARG A 1 182 ? 21.587 -22.794 -24.130 1.00 44.75 182 ARG A C 1
ATOM 1390 O O . ARG A 1 182 ? 22.779 -22.552 -24.296 1.00 44.75 182 ARG A O 1
ATOM 1397 N N . ASN A 1 183 ? 21.033 -22.925 -22.922 1.00 45.81 183 ASN A N 1
ATOM 1398 C CA . ASN A 1 183 ? 21.817 -22.929 -21.680 1.00 45.81 183 ASN A CA 1
ATOM 1399 C C . ASN A 1 183 ? 22.805 -24.111 -21.696 1.00 45.81 183 ASN A C 1
ATOM 1401 O O . ASN A 1 183 ? 22.386 -25.250 -21.923 1.00 45.81 183 ASN A O 1
ATOM 1405 N N . ALA A 1 184 ? 24.091 -23.818 -21.490 1.00 46.06 184 ALA A N 1
ATOM 1406 C CA . ALA A 1 184 ? 25.113 -24.793 -21.114 1.00 46.06 184 ALA A CA 1
ATOM 1407 C C . ALA A 1 184 ? 25.150 -24.935 -19.589 1.00 46.06 184 ALA A C 1
ATOM 1409 O O . ALA A 1 184 ? 24.922 -23.906 -18.909 1.00 46.06 184 ALA A O 1
#

Secondary structure (DSSP, 8-state):
---PPP--------SS----EEEE----EETTEE--GGGSPPEEEE---GGGSPPPPEEEEETTBSS-SEESS-EEEEEE---TTT--S---TT----SSPPSEEEEEEEETTEEEEEEEEE-SSEEEE-HHHHHHH-TT--S-EEEEEEEEETTEE---EEPPPBEE--TTT-TTTTTT----